Protein AF-A0A1B6LPI4-F1 (afdb_monomer)

Mean predicted aligned error: 18.06 Å

pLDDT: mean 76.54, std 12.69, range [38.69, 94.69]

Sequence (192 aa):
ENLYTEEDLKNYTEILWKSDSIYKNNDPATKKPKSSRGKKYMNLIKKIWDDKDQIEGSGIKKYSDNKIEYRYIDDLTKLDGIINYIYAQEKAGNNNFLNEKKAIKDFISNKLDELIEKPDGIKYLKRMLPAISSPIMKEGIGLLNDFINNLPFELHVPGYQYLGPGTKLDKRLKRGDPGINPLDKAAMEHDK

Organism: NCBI:txid36148

Secondary structure (DSSP, 8-state):
---S-HHHHHHHHHHHHHTSTTBGGG-GGG--B----SHHIIIIIHHHHHTGGG-----S-PPP-PPP-------HHHHHHHHHHHHHHHHTT----HHHHHHHHHHHHHHHHHHHTSTTHHHHHHHHHHHHHHHHHHS-HHHHHHHHHT-SS--PPTT-SS-STT--HHHHHHHTPPPSSHHHHHHHHHH-

Structure (mmCIF, N/CA/C/O backbone):
data_AF-A0A1B6LPI4-F1
#
_entry.id   AF-A0A1B6LPI4-F1
#
loop_
_atom_site.group_PDB
_atom_site.id
_atom_site.type_symbol
_atom_site.label_atom_id
_atom_site.label_alt_id
_atom_site.label_comp_id
_atom_site.label_asym_id
_atom_site.label_entity_id
_atom_site.lab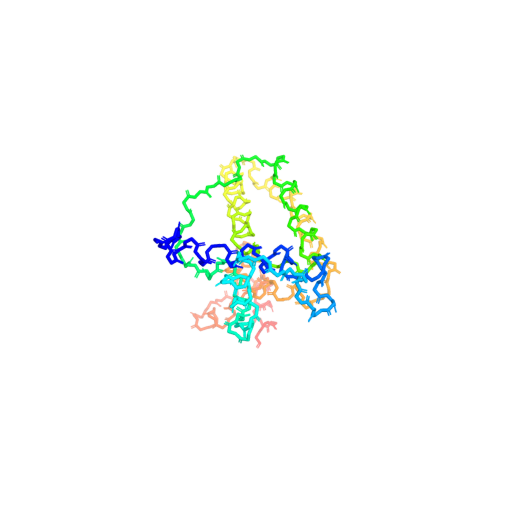el_seq_id
_atom_site.pdbx_PDB_ins_code
_atom_site.Cartn_x
_atom_site.Cartn_y
_atom_site.Cartn_z
_atom_site.occupancy
_atom_site.B_iso_or_equiv
_atom_site.auth_seq_id
_atom_site.auth_comp_id
_atom_site.auth_asym_id
_atom_site.auth_atom_id
_atom_site.pdbx_PDB_model_num
ATOM 1 N N . GLU A 1 1 ? -37.117 -19.436 33.141 1.00 48.53 1 GLU A N 1
ATOM 2 C CA . GLU A 1 1 ? -36.621 -19.677 31.771 1.00 48.53 1 GLU A CA 1
ATOM 3 C C . GLU A 1 1 ? -35.405 -18.805 31.521 1.00 48.53 1 GLU A C 1
ATOM 5 O O . GLU A 1 1 ? -35.397 -17.657 31.960 1.00 48.53 1 GLU A O 1
ATOM 10 N N . ASN A 1 2 ? -34.358 -19.357 30.908 1.00 58.53 2 ASN A N 1
ATOM 11 C CA . ASN A 1 2 ? -33.188 -18.572 30.531 1.00 58.53 2 ASN A CA 1
ATOM 12 C C . ASN A 1 2 ? -33.542 -17.842 29.230 1.00 58.53 2 ASN A C 1
ATOM 14 O O . ASN A 1 2 ? -33.659 -18.469 28.186 1.00 58.53 2 ASN A O 1
ATOM 18 N N . LEU A 1 3 ? -33.810 -16.538 29.325 1.00 67.56 3 LEU A N 1
ATOM 19 C CA . LEU A 1 3 ? -34.350 -15.720 28.226 1.00 67.56 3 LEU A CA 1
ATOM 20 C C . LEU A 1 3 ? -33.369 -15.504 27.058 1.00 67.56 3 LEU A C 1
ATOM 22 O O . LEU A 1 3 ? -33.766 -14.936 26.048 1.00 67.56 3 LEU A O 1
ATOM 26 N N . TYR A 1 4 ? -32.106 -15.909 27.205 1.00 76.12 4 TYR A N 1
ATOM 27 C CA . TYR A 1 4 ? -31.029 -15.640 26.253 1.00 76.12 4 TYR A CA 1
ATOM 28 C C . TYR A 1 4 ? -30.234 -16.916 25.990 1.00 76.12 4 TYR A C 1
ATOM 30 O O . TYR A 1 4 ? -29.940 -17.664 26.929 1.00 76.12 4 TYR A O 1
ATOM 38 N N . THR A 1 5 ? -29.876 -17.142 24.729 1.00 84.81 5 THR A N 1
ATOM 39 C CA . THR A 1 5 ? -28.956 -18.216 24.340 1.00 84.81 5 THR A CA 1
ATOM 40 C C . THR A 1 5 ? -27.516 -17.859 24.723 1.00 84.81 5 THR A C 1
ATOM 42 O O . THR A 1 5 ? -27.202 -16.704 25.015 1.00 84.81 5 THR A O 1
ATOM 45 N N . GLU A 1 6 ? -26.611 -18.839 24.729 1.00 79.25 6 GLU A N 1
ATOM 46 C CA . GLU A 1 6 ? -25.183 -18.586 24.988 1.00 79.25 6 GLU A CA 1
ATOM 47 C C . GLU A 1 6 ? -24.575 -17.613 23.965 1.00 79.25 6 GLU A C 1
ATOM 49 O O . GLU A 1 6 ? -23.785 -16.739 24.323 1.00 79.25 6 GLU A O 1
ATOM 54 N N . GLU A 1 7 ? -25.015 -17.705 22.709 1.00 78.44 7 GLU A N 1
ATOM 55 C CA . GLU A 1 7 ? -24.599 -16.809 21.632 1.00 78.44 7 GLU A CA 1
ATOM 56 C C . GLU A 1 7 ? -25.111 -15.375 21.854 1.00 78.44 7 GLU A C 1
ATOM 58 O O . GLU A 1 7 ? -24.357 -14.414 21.693 1.00 78.44 7 GLU A O 1
ATOM 63 N N . ASP A 1 8 ? -26.353 -15.206 22.323 1.00 78.44 8 ASP A N 1
ATOM 64 C CA . ASP A 1 8 ? -26.888 -13.886 22.691 1.00 78.44 8 ASP A CA 1
ATOM 65 C C . ASP A 1 8 ? -26.079 -13.252 23.826 1.00 78.44 8 ASP A C 1
ATOM 67 O O . ASP A 1 8 ? -25.775 -12.058 23.794 1.00 78.44 8 ASP A O 1
ATOM 71 N N . LEU A 1 9 ? -25.703 -14.048 24.833 1.00 81.56 9 LEU A N 1
ATOM 72 C CA . LEU A 1 9 ? -24.905 -13.585 25.970 1.00 81.56 9 LEU A CA 1
ATOM 73 C C . LEU A 1 9 ? -23.505 -13.151 25.531 1.00 81.56 9 LEU A C 1
ATOM 75 O O . LEU A 1 9 ? -23.001 -12.132 26.015 1.00 81.56 9 LEU A O 1
ATOM 79 N N . LYS A 1 10 ? -22.899 -13.882 24.593 1.00 82.25 10 LYS A N 1
ATOM 80 C CA . LYS A 1 10 ? -21.593 -13.552 24.019 1.00 82.25 10 LYS A CA 1
ATOM 81 C C . LYS A 1 10 ? -21.647 -12.252 23.217 1.00 82.25 10 LYS A C 1
ATOM 83 O O . LYS A 1 10 ? -20.884 -11.332 23.509 1.00 82.25 10 LYS A O 1
ATOM 88 N N . ASN A 1 11 ? -22.595 -12.134 22.288 1.00 80.56 11 ASN A N 1
ATOM 89 C CA . ASN A 1 11 ? -22.781 -10.929 21.473 1.00 80.56 11 ASN A CA 1
ATOM 90 C C . ASN A 1 11 ? -23.093 -9.704 22.340 1.00 80.56 11 ASN A C 1
ATOM 92 O O . ASN A 1 11 ? -22.529 -8.624 22.157 1.00 80.56 11 ASN A O 1
ATOM 96 N N . TYR A 1 12 ? -23.945 -9.878 23.350 1.00 81.50 12 TYR A N 1
ATOM 97 C CA . TYR A 1 12 ? -24.279 -8.818 24.290 1.00 81.50 12 TYR A CA 1
ATOM 98 C C . TYR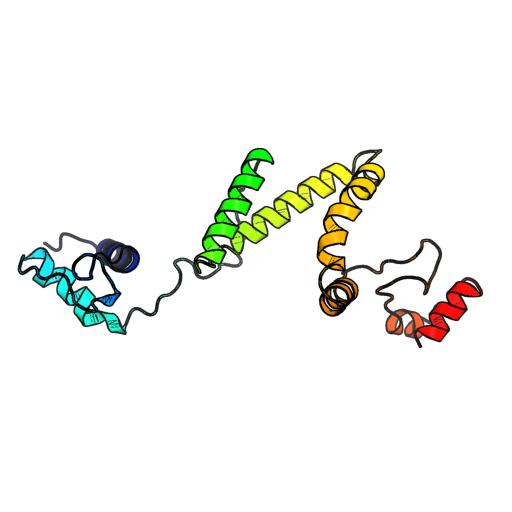 A 1 12 ? -23.074 -8.364 25.125 1.00 81.50 12 TYR A C 1
ATOM 100 O O . TYR A 1 12 ? -22.868 -7.162 25.307 1.00 81.50 12 TYR A O 1
ATOM 108 N N . THR A 1 13 ? -22.259 -9.308 25.601 1.00 83.06 13 THR A N 1
ATOM 109 C CA . THR A 1 13 ? -21.009 -9.018 26.321 1.00 83.06 13 THR A CA 1
ATOM 110 C C . THR A 1 13 ? -20.060 -8.203 25.450 1.00 83.06 13 THR A C 1
ATOM 112 O O . THR A 1 13 ? -19.537 -7.179 25.887 1.00 83.06 13 THR A O 1
ATOM 115 N N . GLU A 1 14 ? -19.901 -8.608 24.193 1.00 82.06 14 GLU A N 1
ATOM 116 C CA . GLU A 1 14 ? -19.021 -7.948 23.235 1.00 82.06 14 GLU A CA 1
ATOM 117 C C . GLU A 1 14 ? -19.429 -6.485 22.985 1.00 82.06 14 GLU A C 1
ATOM 119 O O . GLU A 1 14 ? -18.591 -5.581 23.006 1.00 82.06 14 GLU A O 1
ATOM 124 N N . ILE A 1 15 ? -20.732 -6.230 22.814 1.00 81.94 15 ILE A N 1
ATOM 125 C CA . ILE A 1 15 ? -21.280 -4.878 22.626 1.00 81.94 15 ILE A CA 1
ATOM 126 C C . ILE A 1 15 ? -20.990 -3.992 23.844 1.00 81.94 15 ILE A C 1
ATOM 128 O O . ILE A 1 15 ? -20.637 -2.821 23.687 1.00 81.94 15 ILE A O 1
ATOM 132 N N . LEU A 1 16 ? -21.133 -4.523 25.060 1.00 81.88 16 LEU A N 1
ATOM 133 C CA . LEU A 1 16 ? -20.936 -3.755 26.293 1.00 81.88 16 LEU A CA 1
ATOM 134 C C . LEU A 1 16 ? -19.493 -3.298 26.495 1.00 81.88 16 LEU A C 1
ATOM 136 O O . LEU A 1 16 ? -19.286 -2.167 26.936 1.00 81.88 16 LEU A O 1
ATOM 140 N N . TRP A 1 17 ? -18.525 -4.156 26.171 1.00 82.12 17 TRP A N 1
ATOM 141 C CA . TRP A 1 17 ? -17.106 -3.815 26.248 1.00 82.12 17 TRP A CA 1
ATOM 142 C C . TRP A 1 17 ? -16.692 -2.852 25.138 1.00 82.12 17 TRP A C 1
ATOM 144 O O . TRP A 1 17 ? -16.050 -1.851 25.424 1.00 82.12 17 TRP A O 1
ATOM 154 N N . LYS A 1 18 ? -17.121 -3.085 23.890 1.00 79.19 18 LYS A N 1
ATOM 155 C CA . LYS A 1 18 ? -16.766 -2.213 22.752 1.00 79.19 18 LYS A CA 1
ATOM 156 C C . LYS A 1 18 ? -17.318 -0.800 22.854 1.00 79.19 18 LYS A C 1
ATOM 158 O O . LYS A 1 18 ? -16.709 0.134 22.355 1.00 79.19 18 LYS A O 1
ATOM 163 N N . SER A 1 19 ? -18.516 -0.657 23.410 1.00 77.50 19 SER A N 1
ATOM 164 C CA . SER A 1 19 ? -19.182 0.644 23.532 1.00 77.50 19 SER A CA 1
ATOM 165 C C . SER A 1 19 ? -18.811 1.388 24.814 1.00 77.50 19 SER A C 1
ATOM 167 O O . SER A 1 19 ? -19.474 2.373 25.142 1.00 77.50 19 SER A O 1
ATOM 169 N N . ASP A 1 20 ? -17.873 0.851 25.603 1.00 82.62 20 ASP A N 1
ATOM 170 C CA . ASP A 1 20 ? -17.540 1.287 26.962 1.00 82.62 20 ASP A CA 1
ATOM 171 C C . ASP A 1 20 ? -18.746 1.363 27.916 1.00 82.62 20 ASP A C 1
ATOM 173 O O . ASP A 1 20 ? -18.649 1.825 29.053 1.00 82.62 20 ASP A O 1
ATOM 177 N N . SER A 1 21 ? -19.904 0.842 27.502 1.00 82.62 21 SER A N 1
ATOM 178 C CA . SER A 1 21 ? -21.172 0.974 28.217 1.00 82.62 21 SER A CA 1
ATOM 179 C C . SER A 1 21 ? -21.212 0.192 29.522 1.00 82.62 21 SER A C 1
ATOM 181 O O . SER A 1 21 ? -22.170 0.334 30.288 1.00 82.62 21 SER A O 1
ATOM 183 N N . ILE A 1 22 ? -20.211 -0.646 29.776 1.00 84.50 22 ILE A N 1
ATOM 184 C CA . ILE A 1 22 ? -20.039 -1.356 31.038 1.00 84.50 22 ILE A CA 1
ATOM 185 C C . ILE A 1 22 ? -19.444 -0.458 32.137 1.00 84.50 22 ILE A C 1
ATOM 187 O O . ILE A 1 22 ? -19.724 -0.661 33.325 1.00 84.50 22 ILE A O 1
ATOM 191 N N . TYR A 1 23 ? -18.703 0.584 31.751 1.00 84.44 23 TYR A N 1
ATOM 192 C CA . TYR A 1 23 ? -18.082 1.524 32.672 1.00 84.44 23 TYR A CA 1
ATOM 193 C C . TYR A 1 23 ? -19.065 2.586 33.170 1.00 84.44 23 TYR A C 1
ATOM 195 O O . TYR A 1 23 ? -20.070 2.934 32.535 1.00 84.44 23 TYR A O 1
ATOM 203 N N . LYS A 1 24 ? -18.769 3.135 34.348 1.00 83.00 24 LYS A N 1
ATOM 204 C CA . LYS A 1 24 ? -19.496 4.268 34.910 1.00 83.00 24 LYS A CA 1
ATOM 205 C C . LYS A 1 24 ? -19.395 5.442 33.937 1.00 83.00 24 LYS A C 1
ATOM 207 O O . LYS A 1 24 ? -18.305 5.803 33.518 1.00 83.00 24 LYS A O 1
ATOM 212 N N . ASN A 1 25 ? -20.540 6.035 33.601 1.00 82.31 25 ASN A N 1
ATOM 213 C CA . ASN A 1 25 ? -20.658 7.118 32.616 1.00 82.31 25 ASN A CA 1
ATOM 214 C C . ASN A 1 25 ? -20.154 6.759 31.206 1.00 82.31 25 ASN A C 1
ATOM 216 O O . ASN A 1 25 ? -19.894 7.662 30.422 1.00 82.31 25 ASN A O 1
ATOM 220 N N . ASN A 1 26 ? -20.046 5.465 30.884 1.00 83.50 26 ASN A N 1
ATOM 221 C CA . ASN A 1 26 ? -19.424 4.971 29.655 1.00 83.50 26 ASN A CA 1
ATOM 222 C C . ASN A 1 26 ? -17.974 5.464 29.477 1.00 83.50 26 ASN A C 1
ATOM 224 O O . ASN A 1 26 ? -17.527 5.680 28.358 1.00 83.50 26 ASN A O 1
ATOM 228 N N . ASP A 1 27 ? -17.268 5.695 30.589 1.00 80.69 27 ASP A N 1
ATOM 229 C CA . ASP A 1 27 ? -15.901 6.208 30.588 1.00 80.69 27 ASP A CA 1
ATOM 230 C C . ASP A 1 27 ? -14.934 5.141 31.139 1.00 80.69 27 ASP A C 1
ATOM 232 O O . ASP A 1 27 ? -14.918 4.890 32.358 1.00 80.69 27 ASP A O 1
ATOM 236 N N . PRO A 1 28 ? -14.108 4.521 30.274 1.00 82.38 28 PRO A N 1
ATOM 237 C CA . PRO A 1 28 ? -13.170 3.476 30.671 1.00 82.38 28 PRO A CA 1
ATOM 238 C C . PRO A 1 28 ? -12.066 3.983 31.610 1.00 82.38 28 PRO A C 1
ATOM 240 O O . PRO A 1 28 ? -11.550 3.206 32.422 1.00 82.38 28 PRO A O 1
ATOM 243 N N . ALA A 1 29 ? -11.749 5.285 31.604 1.00 79.12 29 ALA A N 1
ATOM 244 C CA . ALA A 1 29 ? -10.745 5.868 32.496 1.00 79.12 29 ALA A CA 1
ATOM 245 C C . ALA A 1 29 ? -11.155 5.763 33.971 1.00 79.12 29 ALA A C 1
ATOM 247 O O . ALA A 1 29 ? -10.306 5.663 34.861 1.00 79.12 29 ALA A O 1
ATOM 248 N N . THR A 1 30 ? -12.463 5.713 34.245 1.00 82.38 30 THR A N 1
ATOM 249 C CA . THR A 1 30 ? -12.980 5.589 35.611 1.00 82.38 30 THR A CA 1
ATOM 250 C C . THR A 1 30 ? -12.646 4.247 36.256 1.00 82.38 30 THR A C 1
ATOM 252 O O . THR A 1 30 ? -12.650 4.167 37.488 1.00 82.38 30 THR A O 1
ATOM 255 N N . LYS A 1 31 ? -12.405 3.195 35.451 1.00 81.50 31 LYS A N 1
ATOM 256 C CA . LYS A 1 31 ? -12.220 1.792 35.878 1.00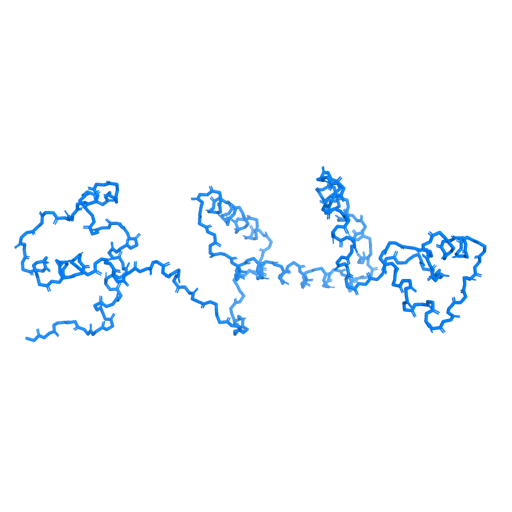 81.50 31 LYS A CA 1
ATOM 257 C C . LYS A 1 31 ? -13.294 1.291 36.855 1.00 81.50 31 LYS A C 1
ATOM 259 O O . LYS A 1 31 ? -13.071 0.350 37.617 1.00 81.50 31 LYS A O 1
ATOM 264 N N . LYS A 1 32 ? -14.464 1.932 36.861 1.00 82.25 32 LYS A N 1
ATOM 265 C CA . LYS A 1 32 ? -15.583 1.636 37.760 1.00 82.25 32 LYS A CA 1
ATOM 266 C C . LYS A 1 32 ? -16.742 1.087 36.936 1.00 82.25 32 LYS A C 1
ATOM 268 O O . LYS A 1 32 ? -17.008 1.637 35.871 1.00 82.25 32 LYS A O 1
ATOM 273 N N . PRO A 1 33 ? -17.466 0.066 37.420 1.00 84.56 33 PRO A N 1
ATOM 274 C CA . PRO A 1 33 ? -18.641 -0.425 36.720 1.00 84.56 33 PRO A CA 1
ATOM 275 C C . PRO A 1 33 ? -19.804 0.558 36.842 1.00 84.56 33 PRO A C 1
ATOM 277 O O . PRO A 1 33 ? -19.836 1.419 37.733 1.00 84.56 33 PRO A O 1
ATOM 280 N N . LYS A 1 34 ? -20.827 0.377 36.006 1.00 80.88 34 LYS A N 1
ATOM 281 C CA . LYS A 1 34 ? -22.113 1.053 36.206 1.00 80.88 34 LYS A CA 1
ATOM 282 C C . LYS A 1 34 ? -22.714 0.727 37.572 1.00 80.88 34 LYS A C 1
ATOM 284 O O . LYS A 1 34 ? -22.942 -0.422 37.923 1.00 80.88 34 LYS A O 1
ATOM 289 N N . SER A 1 35 ? -23.058 1.758 38.334 1.00 66.12 35 SER A N 1
ATOM 290 C CA . SER A 1 35 ? -23.735 1.610 39.621 1.00 66.12 35 SER A CA 1
ATOM 291 C C . SER A 1 35 ? -25.234 1.363 39.416 1.00 66.12 35 SER A C 1
ATOM 293 O O . SER A 1 35 ? -26.040 2.283 39.533 1.00 66.12 35 SER A O 1
ATOM 295 N N . SER A 1 36 ? -25.621 0.131 39.087 1.00 74.69 36 SER A N 1
ATOM 296 C CA . SER A 1 36 ? -27.024 -0.303 39.077 1.00 74.69 36 SER A CA 1
ATOM 297 C C . SER A 1 36 ? -27.208 -1.496 40.012 1.00 74.69 36 SER A C 1
ATOM 299 O O . SER A 1 36 ? -26.304 -2.304 40.183 1.00 74.69 36 SER A O 1
ATOM 301 N N . ARG A 1 37 ? -28.370 -1.611 40.660 1.00 72.06 37 ARG A N 1
ATOM 302 C CA . ARG A 1 37 ? -28.738 -2.782 41.485 1.00 72.06 37 ARG A CA 1
ATOM 303 C C . ARG A 1 37 ? -29.926 -3.559 40.912 1.00 72.06 37 ARG A C 1
ATOM 305 O O . ARG A 1 37 ? -30.487 -4.415 41.588 1.00 72.06 37 ARG A O 1
ATOM 312 N N . GLY A 1 38 ? -30.329 -3.264 39.675 1.00 80.44 38 GLY A N 1
ATOM 313 C CA . GLY A 1 38 ? -31.446 -3.951 39.026 1.00 80.44 38 GLY A CA 1
ATOM 314 C C . GLY A 1 38 ? -31.160 -5.439 38.786 1.00 80.44 38 GLY A C 1
ATOM 315 O O . GLY A 1 38 ? -30.005 -5.832 38.623 1.00 80.44 38 GLY A O 1
ATOM 316 N N . LYS A 1 39 ? -32.211 -6.269 38.699 1.00 79.94 39 LYS A N 1
ATOM 317 C CA . LYS A 1 39 ? -32.093 -7.727 38.462 1.00 79.94 39 LYS A CA 1
ATOM 318 C C . LYS A 1 39 ? -31.225 -8.063 37.242 1.00 79.94 39 LYS A C 1
ATOM 320 O O . LYS A 1 39 ? -30.354 -8.921 37.334 1.00 79.94 39 LYS A O 1
ATOM 325 N N . LYS A 1 40 ? -31.409 -7.339 36.126 1.00 78.50 40 LYS A N 1
ATOM 326 C CA . LYS A 1 40 ? -30.578 -7.477 34.914 1.00 78.50 40 LYS A CA 1
ATOM 327 C C . LYS A 1 40 ? -29.100 -7.210 35.208 1.00 78.50 40 LYS A C 1
ATOM 329 O O . LYS A 1 40 ? -28.242 -7.961 34.761 1.00 78.50 40 LYS A O 1
ATOM 334 N N . TYR A 1 41 ? -28.802 -6.163 35.975 1.00 81.81 41 TYR A N 1
ATOM 335 C CA . TYR A 1 41 ? -27.426 -5.837 36.325 1.00 81.81 41 TYR A CA 1
ATOM 336 C C . TYR A 1 41 ? -26.802 -6.929 37.199 1.00 81.81 41 TYR A C 1
ATOM 338 O O . TYR A 1 41 ? -25.749 -7.449 36.854 1.00 81.81 41 TYR A O 1
ATOM 346 N N . MET A 1 42 ? -27.474 -7.325 38.283 1.00 81.06 42 MET A N 1
ATOM 347 C CA . MET A 1 42 ? -26.931 -8.300 39.235 1.00 81.06 42 MET A CA 1
ATOM 348 C C . MET A 1 42 ? -26.697 -9.683 38.621 1.00 81.06 42 MET A C 1
ATOM 350 O O . MET A 1 42 ? -25.720 -10.340 38.966 1.00 81.06 42 MET A O 1
ATOM 354 N N . ASN A 1 43 ? -27.571 -10.117 37.711 1.00 81.62 43 ASN A N 1
ATOM 355 C CA . ASN A 1 43 ? -27.518 -11.478 37.179 1.00 81.62 43 ASN A CA 1
ATOM 356 C C . ASN A 1 43 ? -26.654 -11.620 35.923 1.00 81.62 43 ASN A C 1
ATOM 358 O O . ASN A 1 43 ? -26.151 -12.716 35.682 1.00 81.62 43 ASN A O 1
ATOM 362 N N . LEU A 1 44 ? -26.507 -10.550 35.135 1.00 82.12 44 LEU A N 1
ATOM 363 C CA . LEU A 1 44 ? -25.844 -10.581 33.829 1.00 82.12 44 LEU A CA 1
ATOM 364 C C . LEU A 1 44 ? -24.622 -9.659 33.797 1.00 82.12 44 LEU A C 1
ATOM 366 O O . LEU A 1 44 ? -23.494 -10.127 33.714 1.00 82.12 44 LEU A O 1
ATOM 370 N N . ILE A 1 45 ? -24.841 -8.349 33.933 1.00 82.31 45 ILE A N 1
ATOM 371 C CA . ILE A 1 45 ? -23.786 -7.332 33.767 1.00 82.31 45 ILE A CA 1
ATOM 372 C C . ILE A 1 45 ? -22.685 -7.475 34.817 1.00 82.31 45 ILE A C 1
ATOM 374 O O . ILE A 1 45 ? -21.509 -7.352 34.497 1.00 82.31 45 ILE A O 1
ATOM 378 N N . LYS A 1 46 ? -23.059 -7.751 36.069 1.00 83.94 46 LYS A N 1
ATOM 379 C CA . LYS A 1 46 ? -22.110 -7.919 37.167 1.00 83.94 46 LYS A CA 1
ATOM 380 C C . LYS A 1 46 ? -21.185 -9.113 36.928 1.00 83.94 46 LYS A C 1
ATOM 382 O O . LYS A 1 46 ? -19.989 -8.974 37.117 1.00 83.94 46 LYS A O 1
ATOM 387 N N . LYS A 1 47 ? -21.721 -10.239 36.444 1.00 84.69 47 LYS A N 1
ATOM 388 C CA . LYS A 1 47 ? -20.912 -11.422 36.111 1.00 84.69 47 LYS A CA 1
ATOM 389 C C . LYS A 1 47 ? -19.916 -11.124 34.990 1.00 84.69 47 LYS A C 1
ATOM 391 O O . LYS A 1 47 ? -18.760 -11.493 35.109 1.00 84.69 47 LYS A O 1
ATOM 396 N N . ILE A 1 48 ? -20.355 -10.402 33.955 1.00 84.50 48 ILE A N 1
ATOM 397 C CA . ILE A 1 48 ? -19.489 -9.958 32.851 1.00 84.50 48 ILE A CA 1
ATOM 398 C C . ILE A 1 48 ? -18.363 -9.047 33.366 1.00 84.50 48 ILE A C 1
ATOM 400 O O . ILE A 1 48 ? -17.223 -9.170 32.937 1.00 84.50 48 ILE A O 1
ATOM 404 N N . TRP A 1 49 ? -18.675 -8.127 34.282 1.00 82.81 49 TRP A N 1
ATOM 405 C CA . TRP A 1 49 ? -17.685 -7.227 34.878 1.00 82.81 49 TRP A CA 1
ATOM 406 C C . TRP A 1 49 ? -16.693 -7.949 35.796 1.00 82.81 49 TRP A C 1
ATOM 408 O O . TRP A 1 49 ? -15.509 -7.616 35.811 1.00 82.81 49 TRP A O 1
ATOM 418 N N . ASP A 1 50 ? -17.174 -8.913 36.576 1.00 83.06 50 ASP A N 1
ATOM 419 C CA . ASP A 1 50 ? -16.342 -9.692 37.491 1.00 83.06 50 ASP A CA 1
ATOM 420 C C . ASP A 1 50 ? -15.383 -10.628 36.717 1.00 83.06 50 ASP A C 1
ATOM 422 O O . ASP A 1 50 ? -14.320 -10.953 37.236 1.00 83.06 50 ASP A O 1
ATOM 426 N N . ASP A 1 51 ? -15.702 -10.969 35.459 1.00 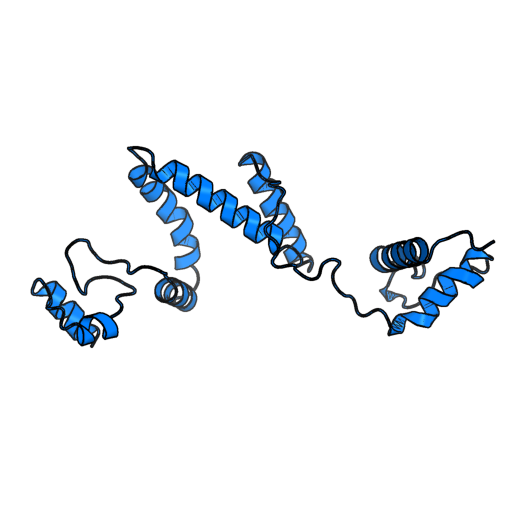74.94 51 ASP A N 1
ATOM 427 C CA . ASP A 1 51 ? -14.878 -11.779 34.540 1.00 74.94 51 ASP A CA 1
ATOM 428 C C . ASP A 1 51 ? -14.045 -10.947 33.535 1.00 74.94 51 ASP A C 1
ATOM 430 O O . ASP A 1 51 ? -13.609 -11.420 32.485 1.00 74.94 51 ASP A O 1
ATOM 434 N N . LYS A 1 52 ? -13.819 -9.664 33.843 1.00 68.25 52 LYS A N 1
ATOM 435 C CA . LYS A 1 52 ? -13.071 -8.708 32.998 1.00 68.25 52 LYS A CA 1
ATOM 436 C C . LYS A 1 52 ? -11.650 -9.154 32.624 1.00 68.25 52 LYS A C 1
ATOM 438 O O . LYS A 1 52 ? -11.113 -8.669 31.634 1.00 68.25 52 LYS A O 1
ATOM 443 N N . ASP A 1 53 ? -11.044 -10.036 33.419 1.00 60.34 53 ASP A N 1
ATOM 444 C CA . ASP A 1 53 ? -9.653 -10.470 33.259 1.00 60.34 53 ASP A CA 1
ATOM 445 C C . ASP A 1 53 ? -9.510 -11.606 32.218 1.00 60.34 53 ASP A C 1
ATOM 447 O O . ASP A 1 53 ? -8.394 -11.935 31.828 1.00 60.34 53 ASP A O 1
ATOM 451 N N . GLN A 1 54 ? -10.620 -12.173 31.716 1.00 52.22 54 GLN A N 1
ATOM 452 C CA . GLN A 1 54 ? -10.624 -13.163 30.623 1.00 52.22 54 GLN A CA 1
ATOM 453 C C . GLN A 1 54 ? -10.774 -12.549 29.221 1.00 52.22 54 GLN A C 1
ATOM 455 O O . GLN A 1 54 ? -10.710 -13.262 28.218 1.00 52.22 54 GLN A O 1
ATOM 460 N N . ILE A 1 55 ? -10.977 -11.233 29.118 1.00 50.12 55 ILE A N 1
ATOM 461 C CA . ILE A 1 55 ? -11.251 -10.559 27.844 1.00 50.12 55 ILE A CA 1
ATOM 462 C C . ILE A 1 55 ? -9.992 -9.815 27.409 1.00 50.12 55 ILE A C 1
ATOM 464 O O . ILE A 1 55 ? -9.881 -8.594 27.500 1.00 50.12 55 ILE A O 1
ATOM 468 N N . GLU A 1 56 ? -9.020 -10.573 26.909 1.00 44.50 56 GLU A N 1
ATOM 469 C CA . GLU A 1 56 ? -8.000 -9.994 26.043 1.00 44.50 56 GLU A CA 1
ATOM 470 C C . GLU A 1 56 ? -8.695 -9.517 24.763 1.00 44.50 56 GLU A C 1
ATOM 472 O O . GLU A 1 56 ? -9.409 -10.278 24.103 1.00 44.50 56 GLU A O 1
ATOM 477 N N . GLY A 1 57 ? -8.523 -8.235 24.434 1.00 38.69 57 GLY A N 1
ATOM 478 C CA . GLY A 1 57 ? -9.084 -7.608 23.243 1.00 38.69 57 GLY A CA 1
ATOM 479 C C . GLY A 1 57 ? -8.568 -8.269 21.968 1.00 38.69 57 GLY A C 1
ATOM 480 O O . GLY A 1 57 ? -7.636 -7.787 21.332 1.00 38.69 57 GLY A O 1
ATOM 481 N N . SER A 1 58 ? -9.184 -9.376 21.571 1.00 45.66 58 SER A N 1
ATOM 482 C CA . SER A 1 58 ? -9.013 -9.933 20.241 1.00 45.66 58 SER A CA 1
ATOM 483 C C . SER A 1 58 ? -9.857 -9.092 19.292 1.00 45.66 58 SER A C 1
ATOM 485 O O . SER A 1 58 ? -11.084 -9.078 19.367 1.00 45.66 58 SER A O 1
ATOM 487 N N . GLY A 1 59 ? -9.193 -8.315 18.431 1.00 44.19 59 GLY A N 1
ATOM 488 C CA . GLY A 1 59 ? -9.859 -7.602 17.346 1.00 44.19 59 GLY A CA 1
ATOM 489 C C . GLY A 1 59 ? -10.863 -8.522 16.639 1.00 44.19 59 GLY A C 1
ATOM 490 O O . GLY A 1 59 ? -10.599 -9.705 16.439 1.00 44.19 59 GLY A O 1
ATOM 491 N N . ILE A 1 60 ? -12.020 -7.965 16.277 1.00 43.59 60 ILE A N 1
ATOM 492 C CA . ILE A 1 60 ? -13.279 -8.652 15.907 1.00 43.59 60 ILE A CA 1
ATOM 493 C C . ILE A 1 60 ? -13.138 -9.684 14.766 1.00 43.59 60 ILE A C 1
ATOM 495 O O . ILE A 1 60 ? -14.038 -10.479 14.519 1.00 43.59 60 ILE A O 1
ATOM 499 N N . LYS A 1 61 ? -12.005 -9.732 14.066 1.00 46.09 61 LYS A N 1
ATOM 500 C CA . LYS A 1 61 ? -11.680 -10.796 13.116 1.00 46.09 61 LYS A CA 1
ATOM 501 C C . LYS A 1 61 ? -10.226 -11.209 13.282 1.00 46.09 61 LYS A C 1
ATOM 503 O O . LYS A 1 61 ? -9.323 -10.422 13.013 1.00 46.09 61 LYS A O 1
ATOM 508 N N . LYS A 1 62 ? -9.997 -12.482 13.609 1.00 44.59 62 LYS A N 1
ATOM 509 C CA . LYS A 1 62 ? -8.767 -13.150 13.173 1.00 44.59 62 LYS A CA 1
ATOM 510 C C . LYS A 1 62 ? -8.850 -13.289 11.653 1.00 44.59 62 LYS A C 1
ATOM 512 O O . LYS A 1 62 ? -9.893 -13.687 11.133 1.00 44.59 62 LYS A O 1
ATOM 517 N N . TYR A 1 63 ? -7.789 -12.907 10.947 1.00 43.34 63 TYR A N 1
ATOM 518 C CA . TYR A 1 63 ? -7.717 -13.066 9.497 1.00 43.34 63 TYR A CA 1
ATOM 519 C C . TYR A 1 63 ? -7.960 -14.530 9.131 1.00 43.34 63 TYR A C 1
ATOM 521 O O . TYR A 1 63 ? -7.290 -15.420 9.648 1.00 43.34 63 TYR A O 1
ATOM 529 N N . SER A 1 64 ? -8.919 -14.774 8.243 1.00 50.72 64 SER A N 1
ATOM 530 C CA . SER A 1 64 ? -8.937 -15.999 7.456 1.00 50.72 64 SER A CA 1
ATOM 531 C C . SER A 1 64 ? -8.227 -15.706 6.140 1.00 50.72 64 SER A C 1
ATOM 533 O O . SER A 1 64 ? -8.576 -14.717 5.496 1.00 50.72 64 SER A O 1
ATOM 535 N N . ASP A 1 65 ? -7.329 -16.582 5.695 1.00 51.91 65 ASP A N 1
ATOM 536 C CA . ASP A 1 65 ? -6.726 -16.538 4.347 1.00 51.91 65 ASP A CA 1
ATOM 537 C C . ASP A 1 65 ? -7.739 -16.806 3.213 1.00 51.91 65 ASP A C 1
ATOM 539 O O . ASP A 1 65 ? -7.381 -16.926 2.041 1.00 51.91 65 ASP A O 1
ATOM 543 N N . ASN A 1 66 ? -9.029 -16.890 3.545 1.00 47.69 66 ASN A N 1
ATOM 544 C CA . ASN A 1 66 ? -10.102 -17.079 2.587 1.00 47.69 66 ASN A CA 1
ATOM 545 C C . ASN A 1 66 ? -10.194 -15.878 1.634 1.00 47.69 66 ASN A C 1
ATOM 547 O O . ASN A 1 66 ? -10.200 -14.714 2.043 1.00 47.69 66 ASN A O 1
ATOM 551 N N . LYS A 1 67 ? -10.300 -16.187 0.341 1.00 42.53 67 LYS A N 1
ATOM 552 C CA . LYS A 1 67 ? -10.460 -15.222 -0.748 1.00 42.53 67 LYS A CA 1
ATOM 553 C C . LYS A 1 67 ? -11.744 -14.407 -0.523 1.00 42.53 67 LYS A C 1
ATOM 555 O O . LYS A 1 67 ? -12.817 -14.978 -0.361 1.00 42.53 67 LYS A O 1
ATOM 560 N N . ILE A 1 68 ? -11.626 -13.081 -0.479 1.00 52.84 68 ILE A N 1
ATOM 561 C CA . ILE A 1 68 ? -12.742 -12.163 -0.204 1.00 52.84 68 ILE A CA 1
ATOM 562 C C . ILE A 1 68 ? -13.764 -12.247 -1.350 1.00 52.84 68 ILE A C 1
ATOM 564 O O . ILE A 1 68 ? -13.433 -11.949 -2.496 1.00 52.84 68 ILE A O 1
ATOM 568 N N . GLU A 1 69 ? -15.002 -12.641 -1.040 1.00 41.81 69 GLU A N 1
ATOM 569 C CA . GLU A 1 69 ? -16.088 -12.825 -2.021 1.00 41.81 69 GLU A CA 1
ATOM 570 C C . GLU A 1 69 ? -16.825 -11.519 -2.392 1.00 41.81 69 GLU A C 1
ATOM 572 O O . GLU A 1 69 ? -17.466 -11.452 -3.438 1.00 41.81 69 GLU A O 1
ATOM 577 N N . TYR A 1 70 ? -16.698 -10.448 -1.595 1.00 44.12 70 TYR A N 1
ATOM 578 C CA . TYR A 1 70 ? -17.405 -9.175 -1.814 1.00 44.12 70 TYR A CA 1
ATOM 579 C C . TYR A 1 70 ? -16.455 -8.036 -2.220 1.00 44.12 70 TYR A C 1
ATOM 581 O O . TYR A 1 70 ? -15.628 -7.589 -1.423 1.00 44.12 70 TYR A O 1
ATOM 589 N N . ARG A 1 71 ? -16.603 -7.515 -3.449 1.00 49.81 71 ARG A N 1
ATOM 590 C CA . ARG A 1 71 ? -15.955 -6.263 -3.888 1.00 49.81 71 ARG A CA 1
ATOM 591 C C . ARG A 1 71 ? -16.802 -5.070 -3.448 1.00 49.81 71 ARG A C 1
ATOM 593 O O . ARG A 1 71 ? -17.824 -4.783 -4.054 1.00 49.81 71 ARG A O 1
ATOM 600 N N . TYR A 1 72 ? -16.354 -4.362 -2.416 1.00 53.53 72 TYR A N 1
ATOM 601 C CA . TYR A 1 72 ? -17.002 -3.136 -1.927 1.00 53.53 72 TYR A CA 1
ATOM 602 C C . TYR A 1 72 ? -16.615 -1.866 -2.714 1.00 53.53 72 TYR A C 1
ATOM 604 O O . TYR A 1 72 ? -17.180 -0.804 -2.467 1.00 53.53 72 TYR A O 1
ATOM 612 N N . ILE A 1 73 ? -15.659 -1.957 -3.648 1.00 60.28 73 ILE A N 1
ATOM 613 C CA . ILE A 1 73 ? -15.108 -0.817 -4.392 1.00 60.28 73 ILE A CA 1
ATOM 614 C C . ILE A 1 73 ? -15.342 -1.044 -5.888 1.00 60.28 73 ILE A C 1
ATOM 616 O O . ILE A 1 73 ? -14.704 -1.901 -6.499 1.00 60.28 73 ILE A O 1
ATOM 620 N N . ASP A 1 74 ? -16.277 -0.288 -6.457 1.00 65.12 74 ASP A N 1
ATOM 621 C CA . ASP A 1 74 ? -16.649 -0.307 -7.876 1.00 65.12 74 ASP A CA 1
ATOM 622 C C . ASP A 1 74 ? -16.376 1.030 -8.593 1.00 65.12 74 ASP A C 1
ATOM 624 O O . ASP A 1 74 ? -16.327 1.066 -9.821 1.00 65.12 74 ASP A O 1
ATOM 628 N N . ASP A 1 75 ? -16.143 2.109 -7.837 1.00 69.00 75 ASP A N 1
ATOM 629 C CA . ASP A 1 75 ? -15.999 3.477 -8.342 1.00 69.00 75 ASP A CA 1
ATOM 630 C C . ASP A 1 75 ? -14.827 4.231 -7.678 1.00 69.00 75 ASP A C 1
ATOM 632 O O . ASP A 1 75 ? -14.621 4.177 -6.463 1.00 69.00 75 ASP A O 1
ATOM 636 N N . LEU A 1 76 ? -14.086 4.989 -8.493 1.00 60.97 76 LEU A N 1
ATOM 637 C CA . LEU A 1 76 ? -12.969 5.846 -8.086 1.00 60.97 76 LEU A CA 1
ATOM 638 C C . LEU A 1 76 ? -13.413 6.993 -7.169 1.00 60.97 76 LEU A C 1
ATOM 640 O O . LEU A 1 76 ? -12.666 7.369 -6.269 1.00 60.97 76 LEU A O 1
ATOM 644 N N . THR A 1 77 ? -14.625 7.522 -7.347 1.00 62.47 77 THR A N 1
ATOM 645 C CA . THR A 1 77 ? -15.160 8.597 -6.490 1.00 62.47 77 THR A CA 1
ATOM 646 C C . THR A 1 77 ? -15.357 8.117 -5.052 1.00 62.47 77 THR A C 1
ATOM 648 O O . THR A 1 77 ? -15.136 8.856 -4.095 1.00 62.47 77 THR A O 1
ATOM 651 N N . LYS A 1 78 ? -15.729 6.843 -4.890 1.00 69.69 78 LYS A N 1
ATOM 652 C CA . LYS A 1 78 ? -15.859 6.195 -3.581 1.00 69.69 78 LYS A CA 1
ATOM 653 C C . LYS A 1 78 ? -14.495 5.821 -2.996 1.00 69.69 78 LYS A C 1
ATOM 655 O O . LYS A 1 78 ? -14.342 5.836 -1.777 1.00 69.69 78 LYS A O 1
ATOM 660 N N . LEU A 1 79 ? -13.506 5.516 -3.843 1.00 79.06 79 LEU A N 1
ATOM 661 C CA . LEU A 1 79 ? -12.162 5.121 -3.415 1.00 79.06 79 LEU A CA 1
ATOM 662 C C . LEU A 1 79 ? -11.470 6.206 -2.577 1.00 79.06 79 LEU A C 1
ATOM 664 O O . LEU A 1 79 ? -10.907 5.885 -1.533 1.00 79.06 79 LEU A O 1
ATOM 668 N N . ASP A 1 80 ? -11.545 7.471 -2.995 1.00 76.81 80 ASP A N 1
ATOM 669 C CA . ASP A 1 80 ? -10.940 8.587 -2.252 1.00 76.81 80 ASP A CA 1
ATOM 670 C C . ASP A 1 80 ? -11.554 8.738 -0.849 1.00 76.81 80 ASP A C 1
ATOM 672 O O . ASP A 1 80 ? -10.840 8.802 0.152 1.00 76.81 80 ASP A O 1
ATOM 676 N N . GLY A 1 81 ? -12.886 8.670 -0.748 1.00 79.25 81 GLY A N 1
ATOM 677 C CA . GLY A 1 81 ? -13.587 8.690 0.538 1.00 79.25 81 GLY A CA 1
ATOM 678 C C . GLY A 1 81 ? -13.187 7.530 1.458 1.00 79.25 81 GLY A C 1
ATOM 679 O O . GLY A 1 81 ? -12.988 7.733 2.656 1.00 79.25 81 GLY A O 1
ATOM 680 N N . ILE A 1 82 ? -13.014 6.326 0.902 1.00 79.69 82 ILE A N 1
ATOM 681 C CA . ILE A 1 82 ? -12.585 5.140 1.657 1.00 79.69 82 ILE A CA 1
ATOM 682 C C . ILE A 1 82 ? -11.143 5.295 2.155 1.00 79.69 82 ILE A C 1
ATOM 684 O O . ILE A 1 82 ? -10.875 5.025 3.326 1.00 79.69 82 ILE A O 1
ATOM 688 N N . ILE A 1 83 ? -10.221 5.750 1.302 1.00 84.94 83 ILE A N 1
ATOM 689 C CA . ILE A 1 83 ? -8.821 5.982 1.688 1.00 84.94 83 ILE A CA 1
ATOM 690 C C . ILE A 1 83 ? -8.748 7.036 2.797 1.00 84.94 83 ILE A C 1
ATOM 692 O O . ILE A 1 83 ? -8.099 6.800 3.815 1.00 84.94 83 ILE A O 1
ATOM 696 N N . ASN A 1 84 ? -9.460 8.156 2.641 1.00 83.06 84 ASN A N 1
ATOM 697 C CA . ASN A 1 84 ? -9.498 9.230 3.634 1.00 83.06 84 ASN A CA 1
ATOM 698 C C . ASN A 1 84 ? -10.080 8.758 4.974 1.00 83.06 84 ASN A C 1
ATOM 700 O O . ASN A 1 84 ? -9.561 9.111 6.035 1.00 83.06 84 ASN A O 1
ATOM 704 N N . TYR A 1 85 ? -11.119 7.920 4.940 1.00 81.81 85 TYR A N 1
ATOM 705 C CA . TYR A 1 85 ? -11.688 7.312 6.138 1.00 81.81 85 TYR A CA 1
ATOM 706 C C . TYR A 1 85 ? -10.686 6.393 6.846 1.00 81.81 85 TYR A C 1
ATOM 708 O O . TYR A 1 85 ? -10.442 6.573 8.038 1.00 81.81 85 TYR A O 1
ATOM 716 N N . ILE A 1 86 ? -10.068 5.448 6.125 1.00 82.31 86 ILE A N 1
ATOM 717 C CA . ILE A 1 86 ? -9.071 4.527 6.698 1.00 82.31 86 ILE A CA 1
ATOM 718 C C . ILE A 1 86 ? -7.905 5.320 7.289 1.00 82.31 86 ILE A C 1
ATOM 720 O O . ILE A 1 86 ? -7.522 5.082 8.429 1.00 82.31 86 ILE A O 1
ATOM 724 N N . TYR A 1 87 ? -7.395 6.315 6.564 1.00 83.25 87 TYR A N 1
ATOM 725 C CA . TYR A 1 87 ? -6.317 7.175 7.042 1.00 83.25 87 TYR A CA 1
ATOM 726 C C . TYR A 1 87 ? -6.669 7.884 8.360 1.00 83.25 87 TYR A C 1
ATOM 728 O O . TYR A 1 87 ? -5.875 7.882 9.303 1.00 83.25 87 TYR A O 1
ATOM 736 N N . ALA A 1 88 ? -7.872 8.460 8.458 1.00 74.69 88 ALA A N 1
ATOM 737 C CA . ALA A 1 88 ? -8.336 9.108 9.682 1.00 74.69 88 ALA A CA 1
ATOM 738 C C . ALA A 1 88 ? -8.454 8.121 10.856 1.00 74.69 88 ALA A C 1
ATOM 740 O O . ALA A 1 88 ? -8.095 8.464 11.983 1.00 74.69 88 ALA A O 1
ATOM 741 N N . GLN A 1 89 ? -8.918 6.896 10.594 1.00 75.19 89 GLN A N 1
ATOM 742 C CA . GLN A 1 89 ? -9.035 5.844 11.603 1.00 75.19 89 GLN A CA 1
ATOM 743 C C . GLN A 1 89 ? -7.663 5.358 12.096 1.00 75.19 89 GLN A C 1
ATOM 745 O O . GLN A 1 89 ? -7.459 5.257 13.305 1.00 75.19 89 GLN A O 1
ATOM 750 N N . GLU A 1 90 ? -6.697 5.147 11.200 1.00 81.31 90 GLU A N 1
ATOM 751 C CA . GLU A 1 90 ? -5.329 4.755 11.576 1.00 81.31 90 GLU A CA 1
ATOM 752 C C . GLU A 1 90 ? -4.631 5.841 12.393 1.00 81.31 90 GLU A C 1
ATOM 754 O O . GLU A 1 90 ? -3.993 5.558 13.406 1.00 81.31 90 GLU A O 1
ATOM 759 N N . LYS A 1 91 ? -4.833 7.113 12.030 1.00 80.62 91 LYS A N 1
ATOM 760 C CA . LYS A 1 91 ? -4.336 8.248 12.817 1.00 80.62 91 LY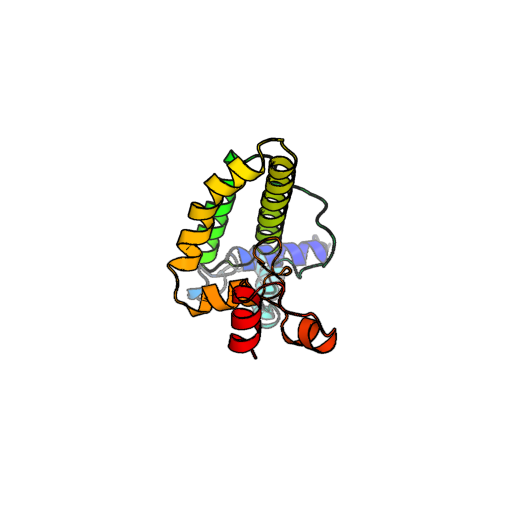S A CA 1
ATOM 761 C C . LYS A 1 91 ? -4.960 8.315 14.217 1.00 80.62 91 LYS A C 1
ATOM 763 O O . LYS A 1 91 ? -4.314 8.796 15.145 1.00 80.62 91 LYS A O 1
ATOM 768 N N . ALA A 1 92 ? -6.190 7.830 14.375 1.00 70.81 92 ALA A N 1
ATOM 769 C CA . ALA A 1 92 ? -6.870 7.706 15.662 1.00 70.81 92 ALA A CA 1
ATOM 770 C C . ALA A 1 92 ? -6.466 6.441 16.453 1.00 70.81 92 ALA A C 1
ATOM 772 O O . ALA A 1 92 ? -6.963 6.238 17.557 1.00 70.81 92 ALA A O 1
ATOM 773 N N . GLY A 1 93 ? -5.564 5.605 15.917 1.00 76.56 93 GLY A N 1
ATOM 774 C CA . GLY A 1 93 ? -5.069 4.379 16.553 1.00 76.56 93 GLY A CA 1
ATOM 775 C C . GLY A 1 93 ? -5.837 3.105 16.181 1.00 76.56 93 GLY A C 1
ATOM 776 O O . GLY A 1 93 ? -5.489 2.023 16.655 1.00 76.56 93 GLY A O 1
ATOM 777 N N . ASN A 1 94 ? -6.851 3.199 15.316 1.00 70.94 94 ASN A N 1
ATOM 778 C CA . ASN A 1 94 ? -7.599 2.048 14.815 1.00 70.94 94 ASN A CA 1
ATOM 779 C C . ASN A 1 94 ? -6.894 1.478 13.578 1.00 70.94 94 ASN A C 1
ATOM 781 O O . ASN A 1 94 ? -6.942 2.082 12.518 1.00 70.94 94 ASN A O 1
ATOM 785 N N . ASN A 1 95 ? -6.275 0.299 13.681 1.00 75.38 95 ASN A N 1
ATOM 786 C CA . ASN A 1 95 ? -5.404 -0.232 12.613 1.00 75.38 95 ASN A CA 1
ATOM 787 C C . ASN A 1 95 ? -5.942 -1.498 11.919 1.00 75.38 95 ASN A C 1
ATOM 789 O O . ASN A 1 95 ? -5.224 -2.172 11.180 1.00 75.38 95 ASN A O 1
ATOM 793 N N . ASN A 1 96 ? -7.203 -1.865 12.156 1.00 71.81 96 ASN A N 1
ATOM 794 C CA . ASN A 1 96 ? -7.775 -3.115 11.651 1.00 71.81 96 ASN A CA 1
ATOM 795 C C . ASN A 1 96 ? -8.371 -2.973 10.237 1.00 71.81 96 ASN A C 1
ATOM 797 O O . ASN A 1 96 ? -9.572 -3.156 10.061 1.00 71.81 96 ASN A O 1
ATOM 801 N N . PHE A 1 97 ? -7.533 -2.637 9.249 1.00 77.50 97 PHE A N 1
ATOM 802 C CA . PHE A 1 97 ? -7.959 -2.374 7.861 1.00 77.50 97 PHE A CA 1
ATOM 803 C C . PHE A 1 97 ? -7.165 -3.143 6.791 1.00 77.50 97 PHE A C 1
ATOM 805 O O . PHE A 1 97 ? -7.081 -2.716 5.639 1.00 77.50 97 PHE A O 1
ATOM 812 N N . LEU A 1 98 ? -6.506 -4.256 7.135 1.00 76.31 98 LEU A N 1
ATOM 813 C CA . LEU A 1 98 ? -5.643 -4.968 6.178 1.00 76.31 98 LEU A CA 1
ATOM 814 C C . LEU A 1 98 ? -6.422 -5.512 4.971 1.00 76.31 98 LEU A C 1
ATOM 816 O O . LEU A 1 98 ? -5.905 -5.492 3.856 1.00 76.31 98 LEU A O 1
ATOM 820 N N . ASN A 1 99 ? -7.647 -6.000 5.173 1.00 71.00 99 ASN A N 1
ATOM 821 C CA . ASN A 1 99 ? -8.461 -6.545 4.085 1.00 71.00 99 ASN A CA 1
ATOM 822 C C . ASN A 1 99 ? -8.924 -5.438 3.136 1.00 71.00 99 ASN A C 1
ATOM 824 O O . ASN A 1 99 ? -8.887 -5.606 1.922 1.00 71.00 99 ASN A O 1
ATOM 828 N N . GLU A 1 100 ? -9.290 -4.289 3.688 1.00 78.75 100 GLU A N 1
ATOM 829 C CA . GLU A 1 100 ? -9.673 -3.083 2.970 1.00 78.75 100 GLU A CA 1
ATOM 830 C C . GLU A 1 100 ? -8.485 -2.546 2.166 1.00 78.75 100 GLU A C 1
ATOM 832 O O . GLU A 1 100 ? -8.617 -2.277 0.975 1.00 78.75 100 GLU A O 1
ATOM 837 N N . LYS A 1 101 ? -7.291 -2.490 2.770 1.00 82.62 101 LYS A N 1
ATOM 838 C CA . LYS A 1 101 ? -6.044 -2.132 2.078 1.00 82.62 101 LYS A CA 1
ATOM 839 C C . LYS A 1 101 ? -5.713 -3.097 0.937 1.00 82.62 101 LYS A C 1
ATOM 841 O O . LYS A 1 101 ? -5.338 -2.647 -0.145 1.00 82.62 101 LYS A O 1
ATOM 846 N N . LYS A 1 102 ? -5.878 -4.411 1.144 1.00 81.38 102 LYS A N 1
ATOM 847 C CA . LYS A 1 102 ? -5.719 -5.424 0.084 1.00 81.38 102 LYS A CA 1
ATOM 848 C C . LYS A 1 102 ? -6.742 -5.226 -1.038 1.00 81.38 102 LYS A C 1
ATOM 850 O O . LYS A 1 102 ? -6.357 -5.221 -2.198 1.00 81.38 102 LYS A O 1
ATOM 855 N N . ALA A 1 103 ? -8.008 -4.976 -0.708 1.00 77.69 103 ALA A N 1
ATOM 856 C CA . ALA A 1 103 ? -9.053 -4.724 -1.697 1.00 77.69 103 ALA A CA 1
ATOM 857 C C . ALA A 1 103 ? -8.789 -3.448 -2.517 1.00 77.69 103 ALA A C 1
ATOM 859 O O . ALA A 1 103 ? -8.982 -3.453 -3.730 1.00 77.69 103 ALA A O 1
ATOM 860 N N . ILE A 1 104 ? -8.302 -2.377 -1.880 1.00 82.25 104 ILE A N 1
ATOM 861 C CA . ILE A 1 104 ? -7.873 -1.144 -2.560 1.00 82.25 104 ILE A CA 1
ATOM 862 C C . ILE A 1 104 ? -6.716 -1.436 -3.517 1.00 82.25 104 ILE A C 1
ATOM 864 O O . ILE A 1 104 ? -6.766 -1.026 -4.676 1.00 82.25 104 ILE A O 1
ATOM 868 N N . LYS A 1 105 ? -5.695 -2.169 -3.052 1.00 85.19 105 LYS A N 1
ATOM 869 C CA . LYS A 1 105 ? -4.567 -2.592 -3.889 1.00 85.19 105 LYS A CA 1
ATOM 870 C C . LYS A 1 105 ? -5.064 -3.365 -5.111 1.00 85.19 105 LYS A C 1
ATOM 872 O O . LYS A 1 105 ? -4.729 -2.989 -6.228 1.00 85.19 105 LYS A O 1
ATOM 877 N N . ASP A 1 106 ? -5.877 -4.397 -4.905 1.00 83.31 106 ASP A N 1
ATOM 878 C CA . ASP A 1 106 ? -6.381 -5.247 -5.984 1.00 83.31 106 ASP A CA 1
ATOM 879 C C . ASP A 1 106 ? -7.248 -4.448 -6.969 1.00 83.31 106 ASP A C 1
ATOM 881 O O . ASP A 1 106 ? -7.138 -4.628 -8.180 1.00 83.31 106 ASP A O 1
ATOM 885 N N . PHE A 1 107 ? -8.081 -3.523 -6.482 1.00 82.56 107 PHE A N 1
ATOM 886 C CA . PHE A 1 107 ? -8.867 -2.628 -7.333 1.00 82.56 107 PHE A CA 1
ATOM 887 C C . PHE A 1 107 ? -7.973 -1.748 -8.218 1.00 82.56 107 PHE A C 1
ATOM 889 O O . PHE A 1 107 ? -8.185 -1.682 -9.430 1.00 82.56 107 PHE A O 1
ATOM 896 N N . ILE A 1 108 ? -6.956 -1.107 -7.632 1.00 82.94 108 ILE A N 1
ATOM 897 C CA . ILE A 1 108 ? -6.003 -0.267 -8.369 1.00 82.94 108 ILE A CA 1
ATOM 898 C C . ILE A 1 108 ? -5.220 -1.108 -9.383 1.00 82.94 108 ILE A C 1
ATOM 900 O O . ILE A 1 108 ? -5.084 -0.686 -10.528 1.00 82.94 108 ILE A O 1
ATOM 904 N N . SER A 1 109 ? -4.748 -2.297 -8.996 1.00 84.62 109 SER A N 1
ATOM 905 C CA . SER A 1 109 ? -4.033 -3.215 -9.889 1.00 84.62 109 SER A CA 1
ATOM 906 C C . SER A 1 109 ? -4.885 -3.617 -11.091 1.00 84.62 109 SER A C 1
ATOM 908 O O . SER A 1 109 ? -4.460 -3.395 -12.217 1.00 84.62 109 SER A O 1
ATOM 910 N N . ASN A 1 110 ? -6.122 -4.072 -10.874 1.00 84.19 110 ASN A N 1
ATOM 911 C CA . ASN A 1 110 ? -7.021 -4.433 -11.974 1.00 84.19 110 ASN A CA 1
ATOM 912 C C . ASN A 1 110 ? -7.284 -3.244 -12.915 1.00 84.19 110 ASN A C 1
ATOM 914 O O . ASN A 1 110 ? -7.320 -3.398 -14.132 1.00 84.19 110 ASN A O 1
ATOM 918 N N . LYS A 1 111 ? -7.448 -2.031 -12.367 1.00 83.19 111 LYS A N 1
ATOM 919 C CA . LYS A 1 111 ? -7.637 -0.821 -13.181 1.00 83.19 111 LYS A CA 1
ATOM 920 C C . LYS A 1 111 ? -6.388 -0.429 -13.966 1.00 83.19 111 LYS A C 1
ATOM 922 O O . LYS A 1 111 ? -6.513 0.110 -15.063 1.00 83.19 111 LYS A O 1
ATOM 927 N N . LEU A 1 112 ? -5.199 -0.681 -13.424 1.00 84.69 112 LEU A N 1
ATOM 928 C CA . LEU A 1 112 ? -3.944 -0.514 -14.151 1.00 84.69 112 LEU A CA 1
ATOM 929 C C . LEU A 1 112 ? -3.816 -1.544 -15.275 1.00 84.69 112 LEU A C 1
ATOM 931 O O . LEU A 1 112 ? -3.447 -1.150 -16.378 1.00 84.69 112 LEU A O 1
ATOM 935 N N . ASP A 1 113 ? -4.185 -2.802 -15.039 1.00 86.06 113 ASP A N 1
ATOM 936 C CA . ASP A 1 113 ? -4.182 -3.847 -16.069 1.00 86.06 113 ASP A CA 1
ATOM 937 C C . ASP A 1 113 ? -5.096 -3.451 -17.245 1.00 86.06 113 ASP A C 1
ATOM 939 O O . ASP A 1 113 ? -4.641 -3.375 -18.387 1.00 86.06 113 ASP A O 1
ATOM 943 N N . GLU A 1 114 ? -6.334 -3.022 -16.957 1.00 86.81 114 GLU A N 1
ATOM 944 C CA . GLU A 1 114 ? -7.272 -2.484 -17.960 1.00 86.81 114 GLU A CA 1
ATOM 945 C C . GLU A 1 114 ? -6.710 -1.271 -18.736 1.00 86.81 114 GLU A C 1
ATOM 947 O O . GLU A 1 114 ? -7.079 -1.022 -19.887 1.00 86.81 114 GLU A O 1
ATOM 952 N N . LEU A 1 115 ? -5.863 -0.448 -18.104 1.00 83.81 115 LEU A N 1
ATOM 953 C CA . LEU A 1 115 ? -5.242 0.713 -18.749 1.00 83.81 115 LEU A CA 1
ATOM 954 C C . LEU A 1 115 ? -4.086 0.311 -19.664 1.00 83.81 115 LEU A C 1
ATOM 956 O O . LEU A 1 115 ? -3.918 0.930 -20.714 1.00 83.81 115 LEU A O 1
ATOM 960 N N . ILE A 1 116 ? -3.299 -0.689 -19.272 1.00 82.44 116 ILE A N 1
ATOM 961 C CA . ILE A 1 116 ? -2.121 -1.155 -20.012 1.00 82.44 116 ILE A CA 1
ATOM 962 C C . ILE A 1 116 ? -2.526 -1.882 -21.295 1.00 82.44 116 ILE A C 1
ATOM 964 O O . ILE A 1 116 ? -1.842 -1.738 -22.304 1.00 82.44 116 ILE A O 1
ATOM 968 N N . GLU A 1 117 ? -3.656 -2.591 -21.285 1.00 88.44 117 GLU A N 1
ATOM 969 C CA . GLU A 1 117 ? -4.200 -3.275 -22.468 1.00 88.44 117 GLU A CA 1
ATOM 970 C C . GLU A 1 117 ? -4.632 -2.313 -23.590 1.00 88.44 117 GLU A C 1
ATOM 972 O O . GLU A 1 117 ? -4.792 -2.720 -24.743 1.00 88.44 117 GLU A O 1
ATOM 977 N N . LYS A 1 118 ? -4.812 -1.020 -23.291 1.00 89.62 118 LYS A N 1
ATOM 978 C CA . LYS A 1 118 ? -5.181 -0.021 -24.301 1.00 89.62 118 LYS A CA 1
ATOM 979 C C . LYS A 1 118 ? -3.989 0.292 -25.216 1.00 89.62 118 LYS A C 1
ATOM 981 O O . LYS A 1 118 ? -2.857 0.337 -24.740 1.00 89.62 118 LYS A O 1
ATOM 986 N N . PRO A 1 119 ? -4.222 0.655 -26.494 1.00 86.94 119 PRO A N 1
ATOM 987 C CA . PRO A 1 119 ? -3.149 1.035 -27.424 1.00 86.94 119 PRO A CA 1
ATOM 988 C C . PRO A 1 119 ? -2.233 2.156 -26.898 1.00 86.94 119 PRO A C 1
ATOM 990 O O . PRO A 1 119 ? -1.035 2.166 -27.160 1.00 86.94 119 PRO A O 1
ATOM 993 N N . ASP A 1 120 ? -2.793 3.071 -26.102 1.00 88.69 120 ASP A N 1
ATOM 994 C CA . ASP A 1 120 ? -2.080 4.179 -25.457 1.00 88.69 120 ASP A CA 1
ATOM 995 C C . ASP A 1 120 ? -1.657 3.880 -24.001 1.00 88.69 120 ASP A C 1
ATOM 997 O O . ASP A 1 120 ? -1.272 4.793 -23.267 1.00 88.69 120 ASP A O 1
ATOM 1001 N N . GLY A 1 121 ? -1.719 2.629 -23.537 1.00 83.75 121 GLY A N 1
ATOM 1002 C CA . GLY A 1 121 ? -1.479 2.253 -22.137 1.00 83.75 121 GLY A CA 1
ATOM 1003 C C . GLY A 1 121 ? -0.154 2.778 -21.577 1.00 83.75 121 GLY A C 1
ATOM 1004 O O . GLY A 1 121 ? -0.111 3.393 -20.507 1.00 83.75 121 GLY A O 1
ATOM 1005 N N . ILE A 1 122 ? 0.921 2.672 -22.363 1.00 83.88 122 ILE A N 1
ATOM 1006 C CA . ILE A 1 122 ? 2.250 3.202 -22.016 1.00 83.88 122 ILE A CA 1
ATOM 1007 C C . ILE A 1 122 ? 2.243 4.726 -21.827 1.00 83.88 122 ILE A C 1
ATOM 1009 O O . ILE A 1 122 ? 2.914 5.246 -20.931 1.00 83.88 122 ILE A O 1
ATOM 1013 N N . LYS A 1 123 ? 1.465 5.465 -22.624 1.00 87.62 123 LYS A N 1
ATOM 1014 C CA . LYS A 1 123 ? 1.336 6.923 -22.490 1.00 87.62 123 LYS A CA 1
ATOM 1015 C C . LYS A 1 123 ? 0.678 7.295 -21.160 1.00 87.62 123 LYS A C 1
ATOM 1017 O O . LYS A 1 123 ? 1.106 8.258 -20.520 1.00 87.62 123 LYS A O 1
ATOM 1022 N N . TYR A 1 124 ? -0.324 6.533 -20.721 1.00 81.62 124 TYR A N 1
ATOM 1023 C CA . TYR A 1 124 ? -0.969 6.742 -19.423 1.00 81.62 124 TYR A CA 1
ATOM 1024 C C . TYR A 1 124 ? -0.032 6.414 -18.260 1.00 81.62 124 TYR A C 1
ATOM 1026 O O . TYR A 1 124 ? 0.097 7.236 -17.350 1.00 81.62 124 TYR A O 1
ATOM 1034 N N . LEU A 1 125 ? 0.693 5.292 -18.328 1.00 82.88 125 LEU A N 1
ATOM 1035 C CA . LEU A 1 125 ? 1.701 4.939 -17.324 1.00 82.88 125 LEU A CA 1
ATOM 1036 C C . LEU A 1 125 ? 2.780 6.016 -17.194 1.00 82.88 125 LEU A C 1
ATOM 1038 O O . LEU A 1 125 ? 3.083 6.454 -16.085 1.00 82.88 125 LEU A O 1
ATOM 1042 N N . LYS A 1 126 ? 3.299 6.519 -18.322 1.00 83.19 126 LYS A N 1
ATOM 1043 C CA . LYS A 1 126 ? 4.283 7.611 -18.335 1.00 83.19 126 LYS A CA 1
ATOM 1044 C C . LYS A 1 126 ? 3.776 8.861 -17.609 1.00 83.19 126 LYS A C 1
ATOM 1046 O O . LYS A 1 126 ? 4.561 9.547 -16.962 1.00 83.19 126 LYS A O 1
ATOM 1051 N N . ARG A 1 127 ? 2.476 9.161 -17.696 1.00 85.38 127 ARG A N 1
ATOM 1052 C CA . ARG A 1 127 ? 1.859 10.305 -17.006 1.00 85.38 127 ARG A CA 1
ATOM 1053 C C . ARG A 1 127 ? 1.665 10.060 -15.507 1.00 85.38 127 ARG A C 1
ATOM 1055 O O . ARG A 1 127 ? 1.743 11.008 -14.736 1.00 85.38 127 ARG A O 1
ATOM 1062 N N . MET A 1 128 ? 1.401 8.819 -15.100 1.00 81.88 128 MET A N 1
ATOM 1063 C CA . MET A 1 128 ? 1.190 8.453 -13.693 1.00 81.88 128 MET A CA 1
ATOM 1064 C C . MET A 1 128 ? 2.500 8.298 -12.918 1.00 81.88 128 MET A C 1
ATOM 1066 O O . MET A 1 128 ? 2.543 8.604 -11.728 1.00 81.88 128 MET A O 1
ATOM 1070 N N . LEU A 1 129 ? 3.568 7.861 -13.591 1.00 80.31 129 LEU A N 1
ATOM 1071 C CA . LEU A 1 129 ? 4.851 7.537 -12.971 1.00 80.31 129 LEU A CA 1
ATOM 1072 C C . LEU A 1 129 ? 5.388 8.639 -12.033 1.00 80.31 129 LEU A C 1
ATOM 1074 O O . LEU A 1 129 ? 5.716 8.296 -10.900 1.00 80.31 129 LEU A O 1
ATOM 1078 N N . PRO A 1 130 ? 5.407 9.940 -12.398 1.00 80.44 130 PRO A N 1
ATOM 1079 C CA . PRO A 1 130 ? 5.923 10.986 -11.510 1.00 80.44 130 PRO A CA 1
ATOM 1080 C C . PRO A 1 130 ? 5.125 11.148 -10.211 1.00 80.44 130 PRO A C 1
ATOM 1082 O O . PRO A 1 130 ? 5.692 11.492 -9.175 1.00 80.44 130 PRO A O 1
ATOM 1085 N N . ALA A 1 131 ? 3.812 10.900 -10.248 1.00 79.12 131 ALA A N 1
ATOM 1086 C CA . ALA A 1 131 ? 2.945 11.027 -9.078 1.00 79.12 131 ALA A CA 1
ATOM 1087 C C . ALA A 1 131 ? 3.188 9.905 -8.058 1.00 79.12 131 ALA A C 1
ATOM 1089 O O . ALA A 1 131 ? 3.071 10.134 -6.858 1.00 79.12 131 ALA A O 1
ATOM 1090 N N . ILE A 1 132 ? 3.561 8.713 -8.533 1.00 74.81 132 ILE A N 1
ATOM 1091 C CA . ILE A 1 132 ? 3.884 7.554 -7.691 1.00 74.81 132 ILE A CA 1
ATOM 1092 C C . ILE A 1 132 ? 5.341 7.623 -7.224 1.00 74.81 132 ILE A C 1
ATOM 1094 O O . ILE A 1 132 ? 5.642 7.333 -6.070 1.00 74.81 132 ILE A O 1
ATOM 1098 N N . SER A 1 133 ? 6.255 8.027 -8.110 1.00 70.38 133 SER A N 1
ATOM 1099 C CA . SER A 1 133 ? 7.683 8.045 -7.814 1.00 70.38 133 SER A CA 1
ATOM 1100 C C . SER A 1 133 ? 8.077 9.210 -6.912 1.00 70.38 133 SER A C 1
ATOM 1102 O O . SER A 1 133 ? 8.973 9.054 -6.094 1.00 70.38 133 SER A O 1
ATOM 1104 N N . SER A 1 134 ? 7.419 10.373 -7.015 1.00 72.75 134 SER A N 1
ATOM 1105 C CA . SER A 1 134 ? 7.815 11.550 -6.236 1.00 72.75 134 SER A CA 1
ATOM 1106 C C . SER A 1 134 ? 7.710 11.356 -4.716 1.00 72.75 134 SER A C 1
ATOM 1108 O O . SER A 1 134 ? 8.644 11.787 -4.047 1.00 72.75 134 SER A O 1
ATOM 1110 N N . PRO A 1 135 ? 6.653 10.751 -4.144 1.00 67.38 135 PRO A N 1
ATOM 1111 C CA . PRO A 1 135 ? 6.609 10.434 -2.716 1.00 67.38 135 PRO A CA 1
ATOM 1112 C C . PRO A 1 135 ? 7.704 9.442 -2.302 1.00 67.38 135 PRO A C 1
ATOM 1114 O O . PRO A 1 135 ? 8.424 9.703 -1.347 1.00 67.38 135 PRO A O 1
ATOM 1117 N N . ILE A 1 136 ? 7.895 8.371 -3.082 1.00 65.12 136 ILE A N 1
ATOM 1118 C CA . ILE A 1 136 ? 8.893 7.318 -2.815 1.00 65.12 136 ILE A CA 1
ATOM 1119 C C . ILE A 1 136 ? 10.325 7.875 -2.878 1.00 65.12 136 ILE A C 1
ATOM 1121 O O . ILE A 1 136 ? 11.176 7.490 -2.088 1.00 65.12 136 ILE A O 1
ATOM 1125 N N . MET A 1 137 ? 10.592 8.801 -3.803 1.00 63.84 137 MET A N 1
ATOM 1126 C CA . MET A 1 137 ? 11.896 9.456 -3.975 1.00 63.84 137 MET A CA 1
ATOM 1127 C C . MET A 1 137 ? 12.132 10.626 -3.005 1.00 63.84 137 MET A C 1
ATOM 1129 O O . MET A 1 137 ? 13.268 11.080 -2.881 1.00 63.84 137 MET A O 1
ATOM 1133 N N . LYS A 1 138 ? 11.079 11.170 -2.375 1.00 59.88 138 LYS A N 1
ATOM 1134 C CA . LYS A 1 138 ? 11.181 12.257 -1.381 1.00 59.88 138 LYS A CA 1
ATOM 1135 C C . LYS A 1 138 ? 11.468 11.736 0.022 1.00 59.88 138 LYS A C 1
ATOM 1137 O O . LYS A 1 138 ? 12.063 12.461 0.816 1.00 59.88 138 LYS A O 1
ATOM 1142 N N . GLU A 1 139 ? 11.043 10.517 0.332 1.00 57.34 139 GLU A N 1
ATOM 1143 C CA . GLU A 1 139 ? 11.491 9.830 1.538 1.00 57.34 139 GLU A CA 1
ATOM 1144 C C . GLU A 1 139 ? 12.918 9.289 1.325 1.00 57.34 139 GLU A C 1
ATOM 1146 O O . GLU A 1 139 ? 13.340 9.043 0.197 1.00 57.34 139 GLU A O 1
ATOM 1151 N N . GLY A 1 140 ? 13.713 9.213 2.398 1.00 56.19 140 GLY A N 1
ATOM 1152 C CA . GLY A 1 140 ? 15.161 8.986 2.312 1.00 56.19 140 GLY A CA 1
ATOM 1153 C C . GLY A 1 140 ? 15.571 7.738 1.514 1.00 56.19 140 GLY A C 1
ATOM 1154 O O . GLY A 1 140 ? 14.806 6.788 1.373 1.00 56.19 140 GLY A O 1
ATOM 1155 N N . ILE A 1 141 ? 16.832 7.725 1.059 1.00 61.44 141 ILE A N 1
ATOM 1156 C CA . ILE A 1 141 ? 17.481 6.697 0.211 1.00 61.44 141 ILE A CA 1
ATOM 1157 C C . ILE A 1 141 ? 17.144 5.244 0.618 1.00 61.44 141 ILE A C 1
ATOM 1159 O O . ILE A 1 141 ? 17.060 4.375 -0.246 1.00 61.44 141 ILE A O 1
ATOM 1163 N N . GLY A 1 142 ? 16.910 4.979 1.910 1.00 67.62 142 GLY A N 1
ATOM 1164 C CA . GLY A 1 142 ? 16.538 3.659 2.428 1.00 67.62 142 GLY A CA 1
ATOM 1165 C C . GLY A 1 142 ? 15.257 3.081 1.819 1.00 67.62 142 GLY A C 1
ATOM 1166 O O . GLY A 1 142 ? 15.287 1.958 1.332 1.00 67.62 142 GLY A O 1
ATOM 1167 N N . LEU A 1 143 ? 14.162 3.849 1.750 1.00 68.69 143 LEU A N 1
ATOM 1168 C CA . LEU A 1 143 ? 12.886 3.333 1.229 1.00 68.69 143 LEU A CA 1
ATOM 1169 C C . LEU A 1 143 ? 12.918 3.118 -0.286 1.00 68.69 143 LEU A C 1
ATOM 1171 O O . LEU A 1 143 ? 12.316 2.171 -0.788 1.00 68.69 143 LEU A O 1
ATOM 1175 N N . LEU A 1 144 ? 13.658 3.957 -1.017 1.00 68.44 144 LEU A N 1
ATOM 1176 C CA . LEU A 1 144 ? 13.871 3.772 -2.450 1.00 68.44 144 LEU A CA 1
ATOM 1177 C C . LEU A 1 144 ? 14.722 2.524 -2.733 1.00 68.44 144 LEU A C 1
ATOM 1179 O O . LEU A 1 144 ? 14.380 1.749 -3.625 1.00 68.44 144 LEU A O 1
ATOM 1183 N N . ASN A 1 145 ? 15.792 2.304 -1.964 1.00 71.06 145 ASN A N 1
ATOM 1184 C CA . ASN A 1 145 ? 16.623 1.106 -2.085 1.00 71.06 145 ASN A CA 1
ATOM 1185 C C . ASN A 1 145 ? 15.838 -0.156 -1.725 1.00 71.06 145 ASN A C 1
ATOM 1187 O O . ASN A 1 145 ? 15.881 -1.129 -2.474 1.00 71.06 145 ASN A O 1
ATOM 1191 N N . ASP A 1 146 ? 15.071 -0.130 -0.634 1.00 73.69 146 ASP A N 1
ATOM 1192 C CA . ASP A 1 146 ? 14.205 -1.242 -0.245 1.00 73.69 146 ASP A CA 1
ATOM 1193 C C . ASP A 1 146 ? 13.159 -1.529 -1.326 1.00 73.69 146 ASP A C 1
ATOM 1195 O O . ASP A 1 146 ? 12.926 -2.688 -1.668 1.00 73.69 146 ASP A O 1
ATOM 1199 N N . PHE A 1 147 ? 12.561 -0.494 -1.921 1.00 74.38 147 PHE A N 1
ATOM 1200 C CA . PHE A 1 147 ? 11.620 -0.655 -3.025 1.00 74.38 147 PHE A CA 1
ATOM 1201 C C . PHE A 1 147 ? 12.278 -1.302 -4.250 1.00 74.38 147 PHE A C 1
ATOM 1203 O O . PHE A 1 147 ? 11.761 -2.298 -4.753 1.00 74.38 147 PHE A O 1
ATOM 1210 N N . ILE A 1 148 ? 13.427 -0.783 -4.702 1.00 72.31 148 ILE A N 1
ATOM 1211 C CA . ILE A 1 148 ? 14.174 -1.309 -5.858 1.00 72.31 148 ILE A CA 1
ATOM 1212 C C . ILE A 1 148 ? 14.601 -2.765 -5.623 1.00 72.31 148 ILE A C 1
ATOM 1214 O O . ILE A 1 148 ? 14.428 -3.601 -6.509 1.00 72.31 148 ILE A O 1
ATOM 1218 N N . ASN A 1 149 ? 15.104 -3.086 -4.428 1.00 72.62 149 ASN A N 1
ATOM 1219 C CA . ASN A 1 149 ? 15.569 -4.429 -4.070 1.00 72.62 149 ASN A CA 1
ATOM 1220 C C . ASN A 1 149 ? 14.433 -5.461 -3.993 1.00 72.62 149 ASN A C 1
ATOM 1222 O O . ASN A 1 149 ? 14.667 -6.649 -4.209 1.00 72.62 149 ASN A O 1
ATOM 1226 N N . ASN A 1 150 ? 13.206 -5.021 -3.702 1.00 75.00 150 ASN A N 1
ATOM 1227 C CA . ASN A 1 150 ? 12.030 -5.886 -3.598 1.00 75.00 150 ASN A CA 1
ATOM 1228 C C . ASN A 1 150 ? 11.196 -5.957 -4.891 1.00 75.00 150 ASN A C 1
ATOM 1230 O O . ASN A 1 150 ? 10.120 -6.565 -4.891 1.00 75.00 150 ASN A O 1
ATOM 1234 N N . LEU A 1 151 ? 11.655 -5.369 -6.004 1.00 74.50 151 LEU A N 1
ATOM 1235 C CA . LEU A 1 151 ? 10.952 -5.492 -7.281 1.00 74.50 151 LEU A CA 1
ATOM 1236 C C . LEU A 1 151 ? 10.937 -6.964 -7.749 1.00 74.50 151 LEU A C 1
ATOM 1238 O O . LEU A 1 151 ? 11.981 -7.619 -7.805 1.00 74.50 151 LEU A O 1
ATOM 1242 N N . PRO A 1 152 ? 9.772 -7.516 -8.145 1.00 71.38 152 PRO A N 1
ATOM 1243 C CA . PRO A 1 152 ? 9.695 -8.898 -8.623 1.00 71.38 152 PRO A CA 1
ATOM 1244 C C . PRO A 1 152 ? 10.339 -9.090 -10.010 1.00 71.38 152 PRO A C 1
ATOM 1246 O O . PRO A 1 152 ? 10.574 -10.224 -10.438 1.00 71.38 152 PRO A O 1
ATOM 1249 N N . PHE A 1 153 ? 10.663 -7.993 -10.697 1.00 75.44 153 PHE A N 1
ATOM 1250 C CA . PHE A 1 153 ? 11.286 -7.938 -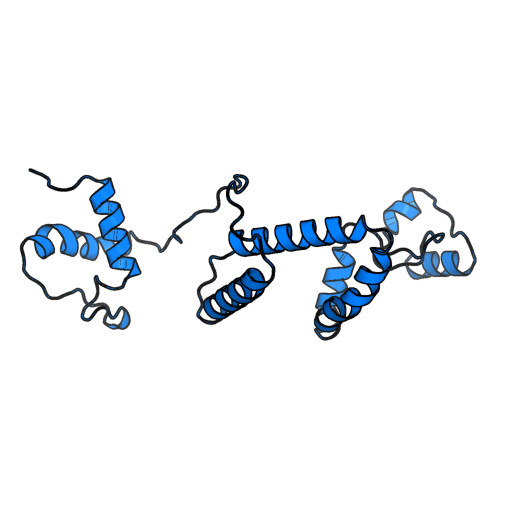12.017 1.00 75.44 153 PHE A CA 1
ATOM 1251 C C . PHE A 1 153 ? 12.517 -7.022 -12.006 1.00 75.44 153 PHE A C 1
ATOM 1253 O O . PHE A 1 153 ? 12.666 -6.177 -11.129 1.00 75.44 153 PHE A O 1
ATOM 1260 N N . GLU A 1 154 ? 13.396 -7.192 -12.991 1.00 80.25 154 GLU A N 1
ATOM 1261 C CA . GLU A 1 154 ? 14.601 -6.371 -13.154 1.00 80.25 154 GLU A CA 1
ATOM 1262 C C . GLU A 1 154 ? 14.271 -5.187 -14.067 1.00 80.25 154 GLU A C 1
ATOM 1264 O O . GLU A 1 154 ? 13.674 -5.375 -15.132 1.00 80.25 154 GLU A O 1
ATOM 1269 N N . LEU A 1 155 ? 14.645 -3.968 -13.679 1.00 78.38 155 LEU A N 1
ATOM 1270 C CA . LEU A 1 155 ? 14.314 -2.758 -14.435 1.00 78.38 155 LEU A CA 1
ATOM 1271 C C . LEU A 1 155 ? 15.400 -2.487 -15.487 1.00 78.38 155 LEU A C 1
ATOM 1273 O O . LEU A 1 155 ? 16.090 -1.472 -15.469 1.00 78.38 155 LEU A O 1
ATOM 1277 N N . HIS A 1 156 ? 15.590 -3.454 -16.381 1.00 79.31 156 HIS A N 1
ATOM 1278 C CA . HIS A 1 156 ? 16.632 -3.407 -17.402 1.00 79.31 156 HIS A CA 1
ATOM 1279 C C . HIS A 1 156 ? 16.328 -2.402 -18.500 1.00 79.31 156 HIS A C 1
ATOM 1281 O O . HIS A 1 156 ? 15.199 -2.304 -18.990 1.00 79.31 156 HIS A O 1
ATOM 1287 N N . VAL A 1 157 ? 17.379 -1.733 -18.971 1.00 81.56 157 VAL A N 1
ATOM 1288 C CA . VAL A 1 157 ? 17.327 -1.069 -20.268 1.00 81.56 157 VAL A CA 1
ATOM 1289 C C . VAL A 1 157 ? 17.121 -2.143 -21.345 1.00 81.56 157 VAL A C 1
ATOM 1291 O O . VAL A 1 157 ? 17.867 -3.128 -21.383 1.00 81.56 157 VAL A O 1
ATOM 1294 N N . PRO A 1 158 ? 16.105 -2.003 -22.219 1.00 80.38 158 PRO A N 1
ATOM 1295 C CA . PRO A 1 158 ? 15.839 -2.984 -23.263 1.00 80.38 158 PRO A CA 1
ATOM 1296 C C . PRO A 1 158 ? 17.078 -3.245 -24.125 1.00 80.38 158 PRO A C 1
ATOM 1298 O O . PRO A 1 158 ? 17.715 -2.310 -24.606 1.00 80.38 158 PRO A O 1
ATOM 1301 N N . GLY A 1 159 ? 17.415 -4.520 -24.324 1.00 83.44 159 GLY A N 1
ATOM 1302 C CA . GLY A 1 159 ? 18.586 -4.929 -25.106 1.00 83.44 159 GLY A CA 1
ATOM 1303 C C . GLY A 1 159 ? 19.917 -4.934 -24.343 1.00 83.44 159 GLY A C 1
ATOM 1304 O O . GLY A 1 159 ? 20.944 -5.174 -24.968 1.00 83.44 159 GLY A O 1
ATOM 1305 N N . TYR A 1 160 ? 19.911 -4.707 -23.024 1.00 88.31 160 TYR A N 1
ATOM 1306 C CA . TYR A 1 160 ? 21.095 -4.777 -22.157 1.00 88.31 160 TYR A CA 1
ATOM 1307 C C . TYR A 1 160 ? 20.988 -5.930 -21.148 1.00 88.31 160 TYR A C 1
ATOM 1309 O O . TYR A 1 160 ? 19.899 -6.253 -20.659 1.00 88.31 160 TYR A O 1
ATOM 1317 N N . GLN A 1 161 ? 22.121 -6.558 -20.816 1.00 86.62 161 GLN A N 1
ATOM 1318 C CA . GLN A 1 161 ? 22.197 -7.695 -19.892 1.00 86.62 161 GLN A CA 1
ATOM 1319 C C . GLN A 1 161 ? 22.612 -7.342 -18.470 1.00 86.62 161 GLN A C 1
ATOM 1321 O O . GLN A 1 161 ? 22.402 -8.164 -17.585 1.00 86.62 161 GLN A O 1
ATOM 1326 N N . TYR A 1 162 ? 23.138 -6.153 -18.217 1.00 88.88 162 TYR A N 1
ATOM 1327 C CA . TYR A 1 162 ? 23.582 -5.738 -16.884 1.00 88.88 162 TYR A CA 1
ATOM 1328 C C . TYR A 1 162 ? 23.132 -4.323 -16.525 1.00 88.88 162 TYR A C 1
ATOM 1330 O O . TYR A 1 162 ? 23.114 -3.951 -15.358 1.00 88.88 162 TYR A O 1
ATOM 1338 N N . LEU A 1 163 ? 22.709 -3.540 -17.520 1.00 86.81 163 LEU A N 1
ATOM 1339 C CA . LEU A 1 163 ? 22.344 -2.146 -17.318 1.00 86.81 163 LEU A CA 1
ATOM 1340 C C . LEU A 1 163 ? 20.890 -1.974 -16.846 1.00 86.81 163 LEU A C 1
ATOM 1342 O O . LEU A 1 163 ? 19.959 -1.867 -17.650 1.00 86.81 163 LEU A O 1
ATOM 1346 N N . GLY A 1 164 ? 20.706 -1.910 -15.528 1.00 83.69 164 GLY A N 1
ATOM 1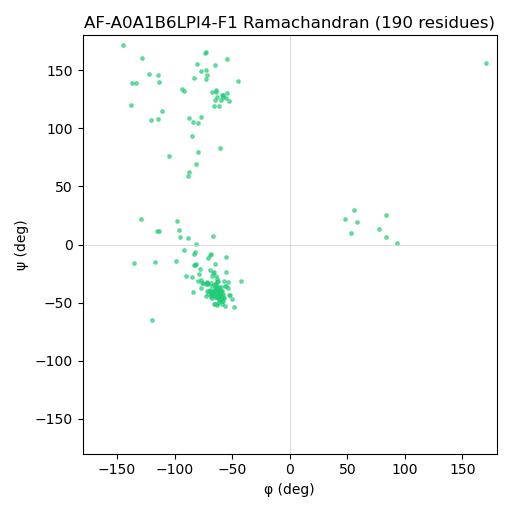347 C CA . GLY A 1 164 ? 19.436 -1.571 -14.888 1.00 83.69 164 GLY A CA 1
ATOM 1348 C C . GLY A 1 164 ? 19.455 -1.795 -13.372 1.00 83.69 164 GLY A C 1
ATOM 1349 O O . GLY A 1 164 ? 20.254 -2.580 -12.876 1.00 83.69 164 GLY A O 1
ATOM 1350 N N . PRO A 1 165 ? 18.599 -1.115 -12.594 1.00 79.62 165 PRO A N 1
ATOM 1351 C CA . PRO A 1 165 ? 18.457 -1.420 -11.177 1.00 79.62 165 PRO A CA 1
ATOM 1352 C C . PRO A 1 165 ? 17.726 -2.755 -10.957 1.00 79.62 165 PRO A C 1
ATOM 1354 O O . PRO A 1 165 ? 16.820 -3.133 -11.708 1.00 79.62 165 PRO A O 1
ATOM 1357 N N . GLY A 1 166 ? 18.118 -3.465 -9.896 1.00 76.56 166 GLY A N 1
ATOM 1358 C CA . GLY A 1 166 ? 17.558 -4.774 -9.548 1.00 76.56 166 GLY A CA 1
ATOM 1359 C C . GLY A 1 166 ? 18.079 -5.941 -10.400 1.00 76.56 166 GLY A C 1
ATOM 1360 O O . GLY A 1 166 ? 17.493 -7.023 -10.351 1.00 76.56 166 GLY A O 1
ATOM 1361 N N . THR A 1 167 ? 19.154 -5.750 -11.177 1.00 85.81 167 THR A N 1
ATOM 1362 C CA . THR A 1 167 ? 19.841 -6.816 -11.927 1.00 85.81 167 THR A CA 1
ATOM 1363 C C . THR A 1 167 ? 20.209 -7.976 -11.003 1.00 85.81 167 THR A C 1
ATOM 1365 O O . THR A 1 167 ? 20.942 -7.799 -10.030 1.00 85.81 167 THR A O 1
ATOM 1368 N N . LYS A 1 168 ? 19.764 -9.203 -11.309 1.00 86.44 168 LYS A N 1
ATOM 1369 C CA . LYS A 1 168 ? 20.150 -10.399 -10.532 1.00 86.44 168 LYS A CA 1
ATOM 1370 C C . LYS A 1 168 ? 21.523 -10.896 -10.978 1.00 86.44 168 LYS A C 1
ATOM 1372 O O . LYS A 1 168 ? 21.631 -11.961 -11.595 1.00 86.44 168 LYS A O 1
ATOM 1377 N N . LEU A 1 169 ? 22.558 -10.117 -10.662 1.00 88.00 169 LEU A N 1
ATOM 1378 C CA . LEU A 1 169 ? 23.938 -10.322 -11.105 1.00 88.00 169 LEU A CA 1
ATOM 1379 C C . LEU A 1 169 ? 24.408 -11.769 -10.910 1.00 88.00 169 LEU A C 1
ATOM 1381 O O . LEU A 1 169 ? 24.779 -12.422 -11.882 1.00 88.00 169 LEU A O 1
ATOM 1385 N N . ASP A 1 170 ? 24.292 -12.313 -9.696 1.00 88.94 170 ASP A N 1
ATOM 1386 C CA . ASP A 1 170 ? 24.727 -13.680 -9.374 1.00 88.94 170 ASP A CA 1
ATOM 1387 C C . ASP A 1 170 ? 24.134 -14.743 -10.303 1.00 88.94 170 ASP A C 1
ATOM 1389 O O . ASP A 1 170 ? 24.796 -15.719 -10.657 1.00 88.94 170 ASP A O 1
ATOM 1393 N N . LYS A 1 171 ? 22.866 -14.580 -10.702 1.00 89.62 171 LYS A N 1
ATOM 1394 C CA . LYS A 1 171 ? 22.187 -15.535 -11.587 1.00 89.62 171 LYS A CA 1
ATOM 1395 C C . LYS A 1 171 ? 22.731 -15.447 -13.010 1.00 89.62 171 LYS A C 1
ATOM 1397 O O . LYS A 1 171 ? 22.908 -16.483 -13.645 1.00 89.62 171 LYS A O 1
ATOM 1402 N N . ARG A 1 172 ? 23.001 -14.230 -13.491 1.00 89.62 172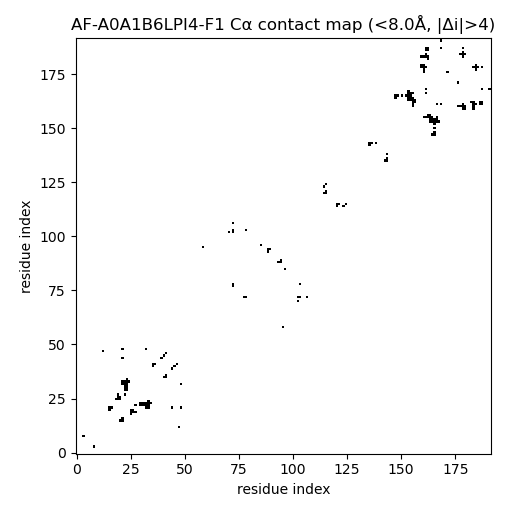 ARG A N 1
ATOM 1403 C CA . ARG A 1 172 ? 23.544 -13.962 -14.833 1.00 89.62 172 ARG A CA 1
ATOM 1404 C C . ARG A 1 172 ? 25.004 -14.411 -14.938 1.00 89.62 172 ARG A C 1
ATOM 1406 O O . ARG A 1 172 ? 25.354 -15.123 -15.876 1.00 89.62 172 ARG A O 1
ATOM 1413 N N . LEU A 1 173 ? 25.813 -14.141 -13.911 1.00 90.50 173 LEU A N 1
ATOM 1414 C CA . LEU A 1 173 ? 27.196 -14.619 -13.830 1.00 90.50 173 LEU A CA 1
ATOM 1415 C C . LEU A 1 173 ? 27.278 -16.147 -13.777 1.00 90.50 173 LEU A C 1
ATOM 1417 O O . LEU A 1 173 ? 28.066 -16.732 -14.514 1.00 90.50 173 LEU A O 1
ATOM 1421 N N . LYS A 1 174 ? 26.427 -16.810 -12.979 1.00 92.38 174 LYS A N 1
ATOM 1422 C CA . LYS A 1 174 ? 26.346 -18.284 -12.949 1.00 92.38 174 LYS A CA 1
ATOM 1423 C C . LYS A 1 174 ? 25.913 -18.885 -14.286 1.00 92.38 174 LYS A C 1
ATOM 1425 O O . LYS A 1 174 ? 26.324 -19.996 -14.604 1.00 92.38 174 LYS A O 1
ATOM 1430 N N . ARG A 1 175 ? 25.081 -18.174 -15.053 1.00 92.62 175 ARG A N 1
ATOM 1431 C CA . ARG A 1 175 ? 24.651 -18.588 -16.395 1.00 92.62 175 ARG A CA 1
ATOM 1432 C C . ARG A 1 175 ? 25.719 -18.334 -17.470 1.00 92.62 175 ARG A C 1
ATOM 1434 O O . ARG A 1 175 ? 25.690 -19.007 -18.493 1.00 92.62 175 ARG A O 1
ATOM 1441 N N . GLY A 1 176 ? 26.672 -17.432 -17.222 1.00 91.38 176 GLY A N 1
ATOM 1442 C CA . GLY A 1 176 ? 27.735 -17.079 -18.169 1.00 91.38 176 GLY A CA 1
ATOM 1443 C C . GLY A 1 176 ? 27.325 -16.025 -19.202 1.00 91.38 176 GLY A C 1
ATOM 1444 O O . GLY A 1 176 ? 27.891 -15.977 -20.290 1.00 91.38 176 GLY A O 1
ATOM 1445 N N . ASP A 1 177 ? 26.338 -15.196 -18.869 1.00 89.06 177 ASP A N 1
ATOM 1446 C CA . ASP A 1 177 ? 25.794 -14.137 -19.720 1.00 89.06 177 ASP A CA 1
ATOM 1447 C C . ASP A 1 177 ? 26.874 -13.079 -20.067 1.00 89.06 177 ASP A C 1
ATOM 1449 O O . ASP A 1 177 ? 27.423 -12.451 -19.159 1.00 89.06 177 ASP A O 1
ATOM 1453 N N . PRO A 1 178 ? 27.242 -12.849 -21.342 1.00 90.69 178 PRO A N 1
ATOM 1454 C CA . PRO A 1 178 ? 28.239 -11.838 -21.689 1.00 90.69 178 PRO A CA 1
ATOM 1455 C C . PRO A 1 178 ? 27.616 -10.438 -21.784 1.00 90.69 178 PRO A C 1
ATOM 1457 O O . PRO A 1 178 ? 26.527 -10.270 -22.327 1.00 90.69 178 PRO A O 1
ATOM 1460 N N . GLY A 1 179 ? 28.340 -9.403 -21.347 1.00 89.81 179 GLY A N 1
ATOM 1461 C CA . GLY A 1 179 ? 27.936 -8.016 -21.611 1.00 89.81 179 GLY A CA 1
ATOM 1462 C C . GLY A 1 179 ? 27.814 -7.758 -23.119 1.00 89.81 179 GLY A C 1
ATOM 1463 O O . GLY A 1 179 ? 28.738 -8.060 -23.875 1.00 89.81 179 GLY A O 1
ATOM 1464 N N . ILE A 1 180 ? 26.676 -7.210 -23.559 1.00 91.38 180 ILE A N 1
ATOM 1465 C CA . ILE A 1 180 ? 26.328 -7.098 -24.989 1.00 91.38 180 ILE A CA 1
ATOM 1466 C C . ILE A 1 180 ? 27.183 -6.046 -25.712 1.00 91.38 180 ILE A C 1
ATOM 1468 O O . ILE A 1 180 ? 27.490 -6.183 -26.895 1.00 91.38 180 ILE A O 1
ATOM 1472 N N . ASN A 1 181 ? 27.565 -4.978 -25.016 1.00 90.56 181 ASN A N 1
ATOM 1473 C CA . ASN A 1 181 ? 28.367 -3.879 -25.550 1.00 90.56 181 ASN A CA 1
ATOM 1474 C C . ASN A 1 181 ? 29.315 -3.335 -24.459 1.00 90.56 181 ASN A C 1
ATOM 1476 O O . ASN A 1 181 ? 29.193 -3.740 -23.302 1.00 90.56 181 ASN A O 1
ATOM 1480 N N . PRO A 1 182 ? 30.264 -2.432 -24.781 1.00 94.69 182 PRO A N 1
ATOM 1481 C CA . PRO A 1 182 ? 31.226 -1.930 -23.798 1.00 94.69 182 PRO A CA 1
ATOM 1482 C C . PRO A 1 182 ? 30.582 -1.308 -22.553 1.00 94.69 182 PRO A C 1
ATOM 1484 O O . PRO A 1 182 ? 31.093 -1.489 -21.454 1.00 94.69 182 PRO A O 1
ATOM 1487 N N . LEU A 1 183 ? 29.442 -0.628 -22.713 1.00 91.38 183 LEU A N 1
ATOM 1488 C CA . LEU A 1 183 ? 28.698 -0.035 -21.603 1.00 91.38 183 LEU A CA 1
ATOM 1489 C C . LEU A 1 183 ? 28.072 -1.113 -20.703 1.00 91.38 183 LEU A C 1
ATOM 1491 O O . LEU A 1 183 ? 28.163 -1.035 -19.484 1.00 91.38 183 LEU A O 1
ATOM 1495 N N . ASP A 1 184 ? 27.481 -2.143 -21.300 1.00 90.44 184 ASP A N 1
ATOM 1496 C CA . ASP A 1 184 ? 26.890 -3.278 -20.589 1.00 90.44 184 ASP A CA 1
ATOM 1497 C C . ASP A 1 184 ? 27.957 -4.129 -19.880 1.00 90.44 184 ASP A C 1
ATOM 1499 O O . ASP A 1 184 ? 27.754 -4.617 -18.773 1.00 90.44 184 ASP A O 1
ATOM 1503 N N . LYS A 1 185 ? 29.139 -4.259 -20.493 1.00 91.94 185 LYS A N 1
ATOM 1504 C CA . LYS A 1 185 ? 30.304 -4.899 -19.877 1.00 91.94 185 LYS A CA 1
ATOM 1505 C C . LYS A 1 185 ? 30.832 -4.083 -18.696 1.00 91.94 185 LYS A C 1
ATOM 1507 O O . LYS A 1 185 ? 31.143 -4.668 -17.666 1.00 91.94 185 LYS A O 1
ATOM 1512 N N . ALA A 1 186 ? 30.890 -2.758 -18.824 1.00 91.25 186 ALA A N 1
ATOM 1513 C CA . ALA A 1 186 ? 31.263 -1.878 -17.721 1.00 91.25 186 ALA A CA 1
ATOM 1514 C C . ALA A 1 186 ? 30.251 -1.958 -16.564 1.00 91.25 186 ALA A C 1
ATOM 1516 O O . ALA A 1 186 ? 30.663 -2.009 -15.412 1.00 91.25 186 ALA A O 1
ATOM 1517 N N . ALA A 1 187 ? 28.948 -2.045 -16.858 1.00 90.00 187 ALA A N 1
ATOM 1518 C CA . ALA A 1 187 ? 27.915 -2.269 -15.843 1.00 90.00 187 ALA A CA 1
ATOM 1519 C C . ALA A 1 187 ? 28.094 -3.626 -15.136 1.00 90.00 187 ALA A C 1
ATOM 1521 O O . ALA A 1 187 ? 28.094 -3.689 -13.913 1.00 90.00 187 ALA A O 1
ATOM 1522 N N . MET A 1 188 ? 28.349 -4.698 -15.896 1.00 91.00 188 MET A N 1
ATOM 1523 C CA . MET A 1 188 ? 28.672 -6.015 -15.335 1.00 91.00 188 MET A CA 1
ATOM 1524 C C . MET A 1 188 ? 29.901 -5.978 -14.415 1.00 91.00 188 MET A C 1
ATOM 1526 O O . MET A 1 188 ? 29.921 -6.666 -13.402 1.00 91.00 188 MET A O 1
ATOM 1530 N N . GLU A 1 189 ? 30.957 -5.260 -14.802 1.00 90.88 189 GLU A N 1
ATOM 1531 C CA . GLU A 1 189 ? 32.193 -5.145 -14.019 1.00 90.88 189 GLU A CA 1
ATOM 1532 C C . GLU A 1 189 ? 32.030 -4.264 -12.779 1.00 90.88 189 GLU A C 1
ATOM 1534 O O . GLU A 1 189 ? 32.649 -4.559 -11.768 1.00 90.88 189 GLU A O 1
ATOM 1539 N N . HIS A 1 190 ? 31.199 -3.222 -12.842 1.00 89.88 190 HIS A N 1
ATOM 1540 C CA . HIS A 1 190 ? 30.884 -2.366 -11.699 1.00 89.88 190 HIS A CA 1
ATOM 1541 C C . HIS A 1 190 ? 30.124 -3.116 -10.599 1.00 89.88 190 HIS A C 1
ATOM 1543 O O . HIS A 1 190 ? 30.387 -2.903 -9.420 1.00 89.88 190 HIS A O 1
ATOM 1549 N N . ASP A 1 191 ? 29.169 -3.964 -10.989 1.00 84.44 191 ASP A N 1
ATOM 1550 C CA . ASP A 1 191 ? 28.302 -4.656 -10.033 1.00 84.44 191 ASP A CA 1
ATOM 1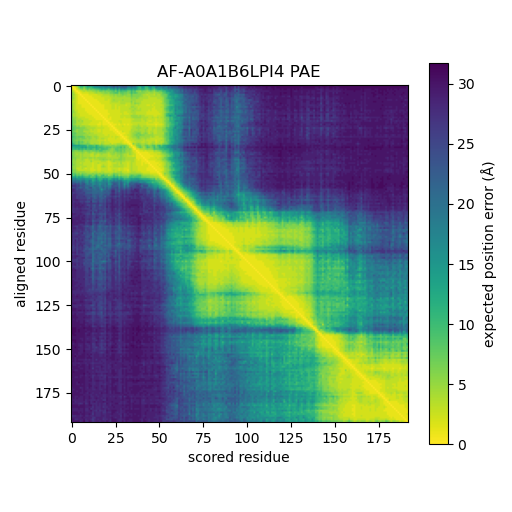551 C C . ASP A 1 191 ? 28.962 -5.906 -9.415 1.00 84.44 191 ASP A C 1
ATOM 1553 O O . ASP A 1 191 ? 28.475 -6.402 -8.398 1.00 84.44 191 ASP A O 1
ATOM 1557 N N . LYS A 1 192 ? 30.038 -6.423 -10.031 1.00 85.06 192 LYS A N 1
ATOM 1558 C CA . LYS A 1 192 ? 30.856 -7.550 -9.539 1.00 85.06 192 LYS A CA 1
ATOM 1559 C C . LYS A 1 192 ? 31.670 -7.188 -8.303 1.00 85.06 192 LYS A C 1
ATOM 1561 O O . LYS A 1 192 ? 31.723 -8.053 -7.401 1.00 85.06 192 LYS A O 1
#

Radius of gyration: 27.83 Å; Cα contacts (8 Å, |Δi|>4): 107; chains: 1; bounding box: 69×32×69 Å

Solvent-accessible surface area (backbone atoms only — not comparable to full-atom values): 11702 Å² total; per-residue (Å²): 131,82,92,62,54,73,65,54,53,50,56,52,52,52,52,31,62,76,61,27,60,49,22,35,93,46,33,67,88,68,78,36,63,54,94,63,84,48,71,66,36,64,73,46,53,46,53,56,59,76,49,54,88,76,63,73,87,69,65,100,65,78,88,68,94,66,81,83,87,76,83,90,73,92,49,73,79,57,46,56,57,51,52,54,49,53,52,57,37,41,74,72,69,50,75,92,46,66,66,59,52,49,51,52,49,53,51,53,50,54,53,49,53,65,40,52,75,39,98,59,14,68,62,54,50,65,68,46,46,61,74,62,45,49,62,47,68,69,45,60,72,65,60,42,50,53,50,48,71,65,47,98,60,59,58,52,45,89,94,46,77,38,42,37,60,52,57,64,54,72,62,40,60,74,70,63,65,69,51,75,44,74,68,22,36,49,36,46,61,71,76,105

InterPro domains:
  IPR013607 Phospholipase A2-like domain [PF08398] (154-192)
  IPR058520 Domain of unknown function DUF8207 [PF26634] (2-49)

Foldseek 3Di:
DPPDDPVRLVVVLVCCVVQCVQADVSDVVNVHGHPDPDPCCVPRSVVSSVCVVVDDPDDPDDDDPDDDPDQPDDDPVVLVVLVVVQVVCVVVVNNPCVVVVVSSVVVVVVVLVVLCPDPCSVVVCVVCVCVVVVVQVVPDPVSVLVVLCPDPDWQADPPFQQHGGNRPLVVCVVVVPATPDPVSNVSNVVVD